Protein AF-A0A1Q3H9A1-F1 (afdb_monomer)

Mean predicted aligned error: 15.32 Å

Structure (mmCIF, N/CA/C/O backbone):
data_AF-A0A1Q3H9A1-F1
#
_entry.id   AF-A0A1Q3H9A1-F1
#
loop_
_atom_site.group_PDB
_atom_site.id
_atom_site.type_symbol
_atom_site.label_atom_id
_atom_site.label_alt_id
_atom_site.label_comp_id
_atom_site.label_asym_id
_atom_site.label_entity_id
_atom_site.label_seq_id
_atom_site.pdbx_PDB_ins_code
_atom_site.Cartn_x
_atom_site.Cartn_y
_atom_site.Cartn_z
_atom_site.occupancy
_atom_site.B_iso_or_equiv
_atom_site.auth_seq_id
_atom_site.auth_comp_id
_atom_site.auth_asym_id
_atom_site.auth_atom_id
_atom_site.pdbx_PDB_model_num
ATOM 1 N N . MET A 1 1 ? -53.026 -35.709 48.178 1.00 48.06 1 MET A N 1
ATOM 2 C CA . MET A 1 1 ? -52.791 -36.494 46.945 1.00 48.06 1 MET A CA 1
ATOM 3 C C . MET A 1 1 ? -51.831 -35.664 46.095 1.00 48.06 1 MET A C 1
ATOM 5 O O . MET A 1 1 ? -52.275 -34.727 45.466 1.00 48.06 1 MET A O 1
ATOM 9 N N . SER A 1 2 ? -50.517 -35.638 46.320 1.00 44.56 2 SER A N 1
ATOM 10 C CA . SER A 1 2 ? -49.490 -36.680 46.179 1.00 44.56 2 SER A CA 1
ATOM 11 C C . SER A 1 2 ? -49.499 -37.394 44.820 1.00 44.56 2 SER A C 1
ATOM 13 O O . SER A 1 2 ? -50.438 -38.132 44.543 1.00 44.56 2 SER A O 1
ATOM 15 N N . TRP A 1 3 ? -48.375 -37.201 44.106 1.00 36.38 3 TRP A N 1
ATOM 16 C CA . TRP A 1 3 ? -47.752 -37.999 43.028 1.00 36.38 3 TRP A CA 1
ATOM 17 C C . TRP A 1 3 ? -47.896 -37.396 41.623 1.00 36.38 3 TRP A C 1
ATOM 19 O O . TRP A 1 3 ? -48.982 -37.012 41.229 1.00 36.38 3 TRP A O 1
ATOM 29 N N . LYS A 1 4 ? -46.858 -37.304 40.787 1.00 45.41 4 LYS A N 1
ATOM 30 C CA . LYS A 1 4 ? -45.425 -37.628 40.901 1.00 45.41 4 LYS A CA 1
ATOM 31 C C . LYS A 1 4 ? -44.735 -36.971 39.696 1.00 45.41 4 LYS A C 1
ATOM 33 O O . LYS A 1 4 ? -45.309 -36.904 38.615 1.00 45.41 4 LYS A O 1
ATOM 38 N N . MET A 1 5 ? -43.505 -36.517 39.902 1.00 48.09 5 MET A N 1
ATOM 39 C CA . MET A 1 5 ? -42.564 -36.193 38.836 1.00 48.09 5 MET A CA 1
ATOM 40 C C . MET A 1 5 ? -42.217 -37.421 37.969 1.00 48.09 5 MET A C 1
ATOM 42 O O . MET A 1 5 ? -42.272 -38.552 38.453 1.00 48.09 5 MET A O 1
ATOM 46 N N . MET A 1 6 ? -41.648 -37.106 36.796 1.00 51.28 6 MET A N 1
ATOM 47 C CA . MET A 1 6 ? -40.466 -37.740 36.178 1.00 51.28 6 MET A CA 1
ATOM 48 C C . MET A 1 6 ? -40.669 -38.719 34.991 1.00 51.28 6 MET A C 1
ATOM 50 O O . MET A 1 6 ? -41.783 -39.179 34.759 1.00 51.28 6 MET A O 1
ATOM 54 N N . PRO A 1 7 ? -39.624 -38.913 34.147 1.00 61.56 7 PRO A N 1
ATOM 55 C CA . PRO A 1 7 ? -39.669 -38.768 32.689 1.00 61.56 7 PRO A CA 1
ATOM 56 C C . PRO A 1 7 ? -39.309 -40.075 31.947 1.00 61.56 7 PRO A C 1
ATOM 58 O O . PRO A 1 7 ? -38.933 -41.069 32.558 1.00 61.56 7 PRO A O 1
ATOM 61 N N . LEU A 1 8 ? -39.379 -40.074 30.615 1.00 53.28 8 LEU A N 1
ATOM 62 C CA . LEU A 1 8 ? -38.877 -41.159 29.755 1.00 53.28 8 LEU A CA 1
ATOM 63 C C . LEU A 1 8 ? -38.572 -40.528 28.377 1.00 53.28 8 LEU A C 1
ATOM 65 O O . LEU A 1 8 ? -39.495 -40.124 27.682 1.00 53.28 8 LEU A O 1
ATOM 69 N N . TRP A 1 9 ? -37.352 -40.093 28.043 1.00 47.09 9 TRP A N 1
ATOM 70 C CA . TRP A 1 9 ? -36.205 -40.881 27.556 1.00 47.09 9 TRP A CA 1
ATOM 71 C C . TRP A 1 9 ? -36.571 -42.038 26.616 1.00 47.09 9 TRP A C 1
ATOM 73 O O . TRP A 1 9 ? -36.862 -43.131 27.077 1.00 47.09 9 TRP A O 1
ATOM 83 N N . MET A 1 10 ? -36.482 -41.797 25.303 1.00 45.53 10 MET A N 1
ATOM 84 C CA . MET A 1 10 ? -35.886 -42.701 24.299 1.00 45.53 10 MET A CA 1
ATOM 85 C C . MET A 1 10 ? -35.946 -41.998 22.931 1.00 45.53 10 MET A C 1
ATOM 87 O O . MET A 1 10 ? -37.018 -41.656 22.453 1.00 45.53 10 MET A O 1
ATOM 91 N N . CYS A 1 11 ? -34.825 -41.505 22.407 1.00 43.53 11 CYS A N 1
ATOM 92 C CA . CYS A 1 11 ? -33.798 -42.222 21.636 1.00 43.53 11 CYS A CA 1
ATOM 93 C C . CYS A 1 11 ? -34.016 -42.085 20.121 1.00 43.53 11 CYS A C 1
ATOM 95 O O . CYS A 1 11 ? -34.920 -42.676 19.549 1.00 43.53 11 CYS A O 1
ATOM 97 N N . LEU A 1 12 ? -33.111 -41.299 19.528 1.00 47.62 12 LEU A N 1
ATOM 98 C CA . LEU A 1 1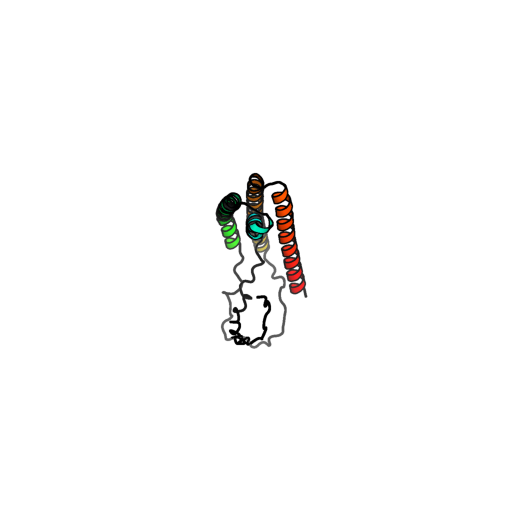2 ? -32.483 -41.454 18.215 1.00 47.62 12 LEU A CA 1
ATOM 99 C C . LEU A 1 12 ? -33.288 -42.115 17.084 1.00 47.62 12 LEU A C 1
ATOM 101 O O . LEU A 1 12 ? -33.403 -43.334 17.014 1.00 47.62 12 LEU A O 1
ATOM 105 N N . ALA A 1 13 ? -33.550 -41.315 16.053 1.00 49.34 13 ALA A N 1
ATOM 106 C CA . ALA A 1 13 ? -33.256 -41.726 14.685 1.00 49.34 13 ALA A CA 1
ATOM 107 C C . ALA A 1 13 ? -32.755 -40.503 13.904 1.00 49.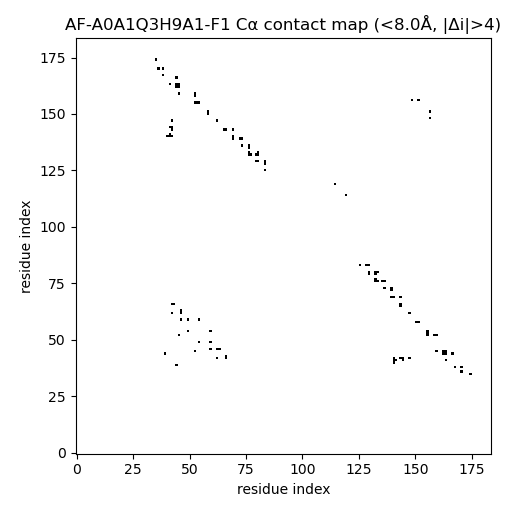34 13 ALA A C 1
ATOM 109 O O . ALA A 1 13 ? -33.525 -39.633 13.511 1.00 49.34 13 ALA A O 1
ATOM 110 N N . PHE A 1 14 ? -31.433 -40.429 13.739 1.00 46.66 14 PHE A N 1
ATOM 111 C CA . PHE A 1 14 ? -30.762 -39.591 12.749 1.00 46.66 14 PHE A CA 1
ATOM 112 C C . PHE A 1 14 ? -31.112 -40.130 11.353 1.00 46.66 14 PHE A C 1
ATOM 114 O O . PHE A 1 14 ? -30.703 -41.252 11.043 1.00 46.66 14 PHE A O 1
ATOM 121 N N . PRO A 1 15 ? -31.779 -39.377 10.465 1.00 51.12 15 PRO A N 1
ATOM 122 C CA . PRO A 1 15 ? -31.616 -39.624 9.048 1.00 51.12 15 PRO A CA 1
ATOM 123 C C . PRO A 1 15 ? -30.259 -39.044 8.643 1.00 51.12 15 PRO A C 1
ATOM 125 O O . PRO A 1 15 ? -30.046 -37.831 8.649 1.00 51.12 15 PRO A O 1
ATOM 128 N N . ALA A 1 16 ? -29.325 -39.940 8.330 1.00 45.50 16 ALA A N 1
ATOM 129 C CA . ALA A 1 16 ? -28.111 -39.620 7.602 1.00 45.50 16 ALA A CA 1
ATOM 130 C C . ALA A 1 16 ? -28.509 -38.940 6.285 1.00 45.50 16 ALA A C 1
ATOM 132 O O . ALA A 1 16 ? -28.905 -39.598 5.324 1.00 45.50 16 ALA A O 1
ATOM 133 N N . ALA A 1 17 ? -28.440 -37.608 6.257 1.00 43.00 17 ALA A N 1
ATOM 134 C CA . ALA A 1 17 ? -28.447 -36.866 5.013 1.00 43.00 17 ALA A CA 1
ATOM 135 C C . ALA A 1 17 ? -27.186 -37.287 4.259 1.00 43.00 17 ALA A C 1
ATOM 137 O O . ALA A 1 17 ? -26.062 -36.999 4.673 1.00 43.00 17 ALA A O 1
ATOM 138 N N . ALA A 1 18 ? -27.406 -38.061 3.201 1.00 45.66 18 ALA A N 1
ATOM 139 C CA . ALA A 1 18 ? -26.391 -38.474 2.263 1.00 45.66 18 ALA A CA 1
ATOM 140 C C . ALA A 1 18 ? -25.560 -37.252 1.859 1.00 45.66 18 ALA A C 1
ATOM 142 O O . ALA A 1 18 ? -26.085 -36.262 1.348 1.00 45.66 18 ALA A O 1
ATOM 143 N N . PHE A 1 19 ? -24.254 -37.345 2.102 1.00 38.97 19 PHE A N 1
ATOM 144 C CA . PHE A 1 19 ? -23.258 -36.499 1.473 1.00 38.97 19 PHE A CA 1
ATOM 145 C C . PHE A 1 19 ? -23.383 -36.692 -0.042 1.00 38.97 19 PHE A C 1
ATOM 147 O O . PHE A 1 19 ? -22.787 -37.596 -0.624 1.00 38.97 19 PHE A O 1
ATOM 154 N N . ALA A 1 20 ? -24.176 -35.839 -0.688 1.00 41.88 20 ALA A N 1
ATOM 155 C CA . ALA A 1 20 ? -24.017 -35.553 -2.099 1.00 41.88 20 ALA A CA 1
ATOM 156 C C . ALA A 1 20 ? -22.690 -34.804 -2.224 1.00 41.88 20 ALA A C 1
ATOM 158 O O . ALA A 1 20 ? -22.600 -33.587 -2.062 1.00 41.88 20 ALA A O 1
ATOM 159 N N . GLN A 1 21 ? -21.632 -35.588 -2.407 1.00 41.50 21 GLN A N 1
ATOM 160 C CA . GLN A 1 21 ? -20.302 -35.138 -2.756 1.00 41.50 21 GLN A CA 1
ATOM 161 C C . GLN A 1 21 ? -20.404 -34.558 -4.168 1.00 41.50 21 GLN A C 1
ATOM 163 O O . GLN A 1 21 ? -20.173 -35.244 -5.160 1.00 41.50 21 GLN A O 1
ATOM 168 N N . SER A 1 22 ? -20.864 -33.307 -4.255 1.00 39.09 22 SER A N 1
ATOM 169 C CA . SER A 1 22 ? -20.788 -32.519 -5.475 1.00 39.09 22 SER A CA 1
ATOM 170 C C . SER A 1 22 ? -19.330 -32.511 -5.877 1.00 39.09 22 SER A C 1
ATOM 172 O O . SER A 1 22 ? -18.484 -31.954 -5.174 1.00 39.09 22 SER A O 1
ATOM 174 N N . ALA A 1 23 ? -19.065 -33.229 -6.965 1.00 43.62 23 ALA A N 1
ATOM 175 C CA . ALA A 1 23 ? -17.785 -33.301 -7.619 1.00 43.62 23 ALA A CA 1
ATOM 176 C C . ALA A 1 23 ? -17.192 -31.897 -7.651 1.00 43.62 23 ALA A C 1
ATOM 178 O O . ALA A 1 23 ? -17.822 -30.954 -8.135 1.00 43.62 23 ALA A O 1
ATOM 179 N N . SER A 1 24 ? -16.003 -31.777 -7.068 1.00 40.84 24 SER A N 1
ATOM 180 C CA . SER A 1 24 ? -15.128 -30.639 -7.249 1.00 40.84 24 SER A CA 1
ATOM 181 C C . SER A 1 24 ? -15.033 -30.386 -8.745 1.00 40.84 24 SER A C 1
ATOM 183 O O . SER A 1 24 ? -14.312 -31.088 -9.448 1.00 40.84 24 SER A O 1
ATOM 185 N N . THR A 1 25 ? -15.796 -29.410 -9.236 1.00 40.03 25 THR A N 1
ATOM 186 C CA . THR A 1 25 ? -15.520 -28.762 -10.507 1.00 40.03 25 THR A CA 1
ATOM 187 C C . THR A 1 25 ? -14.087 -28.288 -10.387 1.00 40.03 25 THR A C 1
ATOM 189 O O . THR A 1 25 ? -13.799 -27.346 -9.643 1.00 40.03 25 THR A O 1
ATOM 192 N N . GLU A 1 26 ? -13.189 -29.022 -11.041 1.00 38.78 26 GLU A N 1
ATOM 193 C CA . GLU A 1 26 ? -11.807 -28.646 -11.250 1.00 38.78 26 GLU A CA 1
ATOM 194 C C . GLU A 1 26 ? -11.819 -27.207 -11.742 1.00 38.78 26 GLU A C 1
ATOM 196 O O . GLU A 1 26 ? -12.184 -26.899 -12.877 1.00 38.78 26 GLU A O 1
ATOM 201 N N . ARG A 1 27 ? -11.475 -26.299 -10.826 1.00 43.19 27 ARG A N 1
ATOM 202 C CA . ARG A 1 27 ? -11.096 -24.939 -11.160 1.00 43.19 27 ARG A CA 1
ATOM 203 C C . ARG A 1 27 ? -9.997 -25.117 -12.212 1.00 43.19 27 ARG A C 1
ATOM 205 O O . ARG A 1 27 ? -8.983 -25.739 -11.881 1.00 43.19 27 ARG A O 1
ATOM 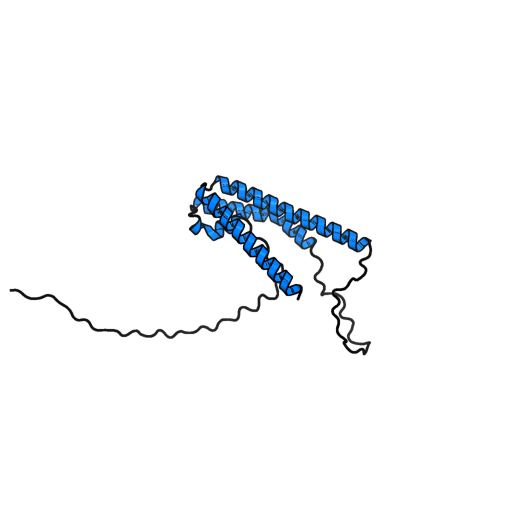212 N N .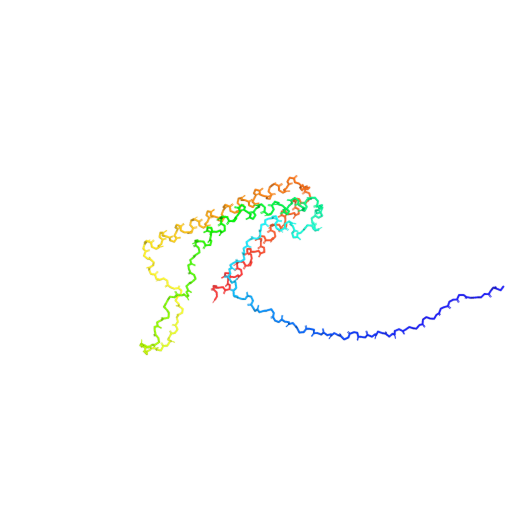 PRO A 1 28 ? -10.198 -24.674 -13.468 1.00 44.66 28 PRO A N 1
ATOM 213 C CA . PRO A 1 28 ? -9.184 -24.847 -14.494 1.00 44.66 28 PRO A CA 1
ATOM 214 C C . PRO A 1 28 ? -7.881 -24.270 -13.944 1.00 44.66 28 PRO A C 1
ATOM 216 O O . PRO A 1 28 ? -7.930 -23.234 -13.268 1.00 44.66 28 PRO A O 1
ATOM 219 N N . PRO A 1 29 ? -6.736 -24.944 -14.144 1.00 43.69 29 PRO A N 1
ATOM 220 C CA . PRO A 1 29 ? -5.491 -24.529 -13.535 1.00 43.69 29 PRO A CA 1
ATOM 221 C C . PRO A 1 29 ? -5.229 -23.080 -13.929 1.00 43.69 29 PRO A C 1
ATOM 223 O O . PRO A 1 29 ? -4.912 -22.766 -15.076 1.00 43.69 29 PRO A O 1
ATOM 226 N N . GLU A 1 30 ? -5.316 -22.189 -12.945 1.00 44.72 30 GLU A N 1
ATOM 227 C CA . GLU A 1 30 ? -4.915 -20.786 -13.018 1.00 44.72 30 GLU A CA 1
ATOM 228 C C . GLU A 1 30 ? -3.377 -20.679 -13.114 1.00 44.72 30 GLU A C 1
ATOM 230 O O . GLU A 1 30 ? -2.726 -19.803 -12.561 1.00 44.72 30 GLU A O 1
ATOM 235 N N . ALA A 1 31 ? -2.748 -21.609 -13.831 1.00 43.19 31 ALA A N 1
ATOM 236 C CA . ALA A 1 31 ? -1.331 -21.629 -14.139 1.00 43.19 31 ALA A CA 1
ATOM 237 C C . ALA A 1 31 ? -0.977 -20.687 -15.307 1.00 43.19 31 ALA A C 1
ATOM 239 O O . ALA A 1 31 ? 0.200 -20.541 -15.632 1.00 43.19 31 ALA A O 1
ATOM 240 N N . ALA A 1 32 ? -1.963 -20.018 -15.920 1.00 42.69 32 ALA A N 1
ATOM 241 C CA . ALA A 1 32 ? -1.785 -19.189 -17.116 1.00 42.69 32 ALA A CA 1
ATOM 242 C C . ALA A 1 32 ? -1.873 -17.666 -16.880 1.00 42.69 32 ALA A C 1
ATOM 244 O O . ALA A 1 32 ? -1.851 -16.892 -17.835 1.00 42.69 32 ALA A O 1
ATOM 245 N N . ARG A 1 33 ? -1.904 -17.199 -15.625 1.00 41.41 33 ARG A N 1
ATOM 246 C CA . ARG A 1 33 ? -1.699 -15.778 -15.282 1.00 41.41 33 ARG A CA 1
ATOM 247 C C . ARG A 1 33 ? -0.450 -15.605 -14.421 1.00 41.41 33 ARG A C 1
ATOM 249 O O . ARG A 1 33 ? -0.494 -15.009 -13.355 1.00 41.41 33 ARG A O 1
ATOM 256 N N . ARG A 1 34 ? 0.693 -16.140 -14.866 1.00 48.22 34 ARG A N 1
ATOM 257 C CA . ARG A 1 34 ? 1.989 -15.973 -14.178 1.00 48.22 34 ARG A CA 1
ATOM 258 C C . ARG A 1 34 ? 2.545 -14.556 -14.370 1.00 48.22 34 ARG A C 1
ATOM 260 O O . ARG A 1 34 ? 3.553 -14.351 -15.041 1.00 48.22 34 ARG A O 1
ATOM 267 N N . GLY A 1 35 ? 1.864 -13.569 -13.798 1.00 45.41 35 GLY A N 1
ATOM 268 C CA . GLY A 1 35 ? 2.513 -12.357 -13.313 1.00 45.41 35 GLY A CA 1
ATOM 269 C C . GLY A 1 35 ? 2.998 -12.599 -11.880 1.00 45.41 35 GLY A C 1
ATOM 270 O O . GLY A 1 35 ? 2.402 -13.422 -11.182 1.00 45.41 35 GLY A O 1
ATOM 271 N N . PRO A 1 36 ? 4.077 -11.943 -11.424 1.00 50.91 36 PRO A N 1
ATOM 272 C CA . PRO A 1 36 ? 4.370 -11.915 -9.997 1.00 50.91 36 PRO A CA 1
ATOM 273 C C . PRO A 1 36 ? 3.149 -11.346 -9.245 1.00 50.91 36 PR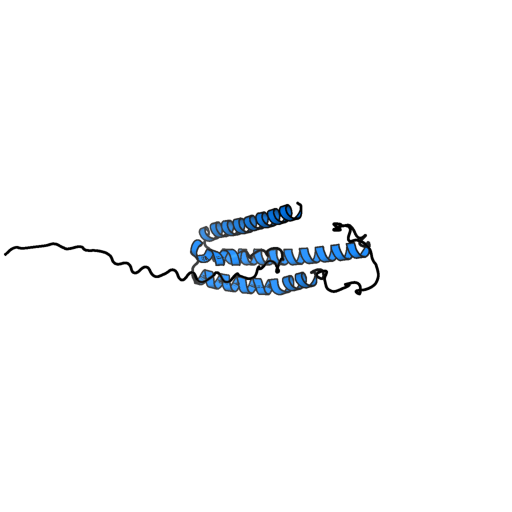O A C 1
ATOM 275 O O . PRO A 1 36 ? 2.485 -10.452 -9.779 1.00 50.91 36 PRO A O 1
ATOM 278 N N . PRO A 1 37 ? 2.819 -11.866 -8.050 1.00 57.31 37 PRO A N 1
ATOM 279 C CA . PRO A 1 37 ? 1.737 -11.323 -7.240 1.00 57.31 37 PRO A CA 1
ATOM 280 C C . PRO A 1 37 ? 1.990 -9.831 -6.992 1.00 57.31 37 PRO A C 1
ATOM 282 O O . PRO A 1 37 ? 3.070 -9.434 -6.555 1.00 57.31 37 PRO A O 1
ATOM 285 N N . VAL A 1 38 ? 1.003 -8.999 -7.323 1.00 68.69 38 VAL A N 1
ATOM 286 C CA . VAL A 1 38 ? 1.061 -7.551 -7.090 1.00 68.69 38 VAL A CA 1
ATOM 287 C C . VAL A 1 38 ? 0.882 -7.304 -5.594 1.00 68.69 38 VAL A C 1
ATOM 289 O O . VAL A 1 38 ? 0.070 -7.977 -4.957 1.00 68.69 38 VAL A O 1
ATOM 292 N N . MET A 1 39 ? 1.641 -6.361 -5.024 1.00 79.19 39 MET A N 1
ATOM 293 C CA . MET A 1 39 ? 1.459 -6.000 -3.618 1.00 79.19 39 MET A CA 1
ATOM 294 C C . MET A 1 39 ? 0.054 -5.449 -3.392 1.00 79.19 39 MET A C 1
ATOM 296 O O . MET A 1 39 ? -0.377 -4.565 -4.132 1.00 79.19 39 MET A O 1
ATOM 300 N N . LYS A 1 40 ? -0.649 -5.967 -2.378 1.00 91.00 40 LYS A N 1
ATOM 301 C CA . LYS A 1 40 ? -1.869 -5.328 -1.878 1.00 91.00 40 LYS A CA 1
ATOM 302 C C . LYS A 1 40 ? -1.508 -3.940 -1.340 1.00 91.00 40 LYS A C 1
ATOM 304 O O . LYS A 1 40 ? -0.419 -3.768 -0.784 1.00 91.00 40 LYS A O 1
ATOM 309 N N . SER A 1 41 ? -2.412 -2.976 -1.504 1.00 95.81 41 SER A N 1
ATOM 310 C CA . SER A 1 41 ? -2.298 -1.692 -0.811 1.00 95.81 41 SER A CA 1
ATOM 311 C C . SER A 1 41 ? -2.420 -1.906 0.696 1.00 95.81 41 SER A C 1
ATOM 313 O O . SER A 1 41 ? -3.062 -2.852 1.163 1.00 95.81 41 SER A O 1
ATOM 315 N N . SER A 1 42 ? -1.816 -1.012 1.470 1.00 97.50 42 SER A N 1
ATOM 316 C CA . SER A 1 42 ? -1.897 -1.032 2.929 1.00 97.50 42 SER A CA 1
ATOM 317 C C . SER A 1 42 ? -3.354 -0.882 3.398 1.00 97.50 42 SER A C 1
ATOM 319 O O . SER A 1 42 ? -3.771 -1.555 4.339 1.00 97.50 42 SER A O 1
ATOM 321 N N . LEU A 1 43 ? -4.164 -0.084 2.688 1.00 98.00 43 LEU A N 1
ATOM 322 C CA . LEU A 1 43 ? -5.600 0.056 2.955 1.00 98.00 43 LEU A CA 1
ATOM 323 C C . LEU A 1 43 ? -6.392 -1.220 2.654 1.00 98.00 43 LEU A C 1
ATOM 325 O O . LEU A 1 43 ? -7.255 -1.590 3.448 1.00 98.00 43 LEU A O 1
ATOM 329 N N . ALA A 1 44 ? -6.080 -1.933 1.566 1.00 97.94 44 ALA A N 1
ATOM 330 C CA . ALA A 1 44 ? -6.728 -3.210 1.272 1.00 97.94 44 ALA A CA 1
ATOM 331 C C . ALA A 1 44 ? -6.481 -4.240 2.385 1.00 97.94 44 ALA A C 1
ATOM 333 O O . ALA A 1 44 ? -7.406 -4.957 2.759 1.00 97.94 44 ALA A O 1
ATOM 334 N N . VAL A 1 45 ? -5.271 -4.272 2.960 1.00 98.06 45 VAL A N 1
ATOM 335 C CA . VAL A 1 45 ? -4.965 -5.127 4.121 1.00 98.06 45 VAL A CA 1
ATOM 336 C C . VAL A 1 45 ? -5.805 -4.718 5.336 1.00 98.06 45 VAL A C 1
ATOM 338 O O . VAL A 1 45 ? -6.428 -5.565 5.968 1.00 98.06 45 VAL A O 1
ATOM 341 N N . VAL A 1 46 ? -5.899 -3.423 5.647 1.00 98.38 46 VAL A N 1
ATOM 342 C CA . VAL A 1 46 ? -6.735 -2.938 6.763 1.00 98.38 46 VAL A CA 1
ATOM 343 C C . VAL A 1 46 ? -8.209 -3.325 6.579 1.00 98.38 46 VAL A C 1
ATOM 345 O O . VAL A 1 46 ? -8.846 -3.795 7.521 1.00 98.38 46 VAL A O 1
ATOM 348 N N . LEU A 1 47 ? -8.748 -3.175 5.367 1.00 98.50 47 LEU A N 1
ATOM 349 C CA . LEU A 1 47 ? -10.141 -3.502 5.041 1.00 98.50 47 LEU A CA 1
ATOM 350 C C . LEU A 1 47 ? -10.442 -5.008 5.092 1.00 98.50 47 LEU A C 1
ATOM 352 O O . LEU A 1 47 ? -11.553 -5.400 5.468 1.00 98.50 47 LEU A O 1
ATOM 356 N N . GLU A 1 48 ? -9.468 -5.848 4.735 1.00 98.25 48 GLU A N 1
ATOM 357 C CA . GLU A 1 48 ? -9.541 -7.310 4.863 1.00 98.25 48 GLU A CA 1
ATOM 358 C C . GLU A 1 48 ? -9.635 -7.732 6.338 1.00 98.25 48 GLU A C 1
ATOM 360 O O . GLU A 1 48 ? -10.411 -8.623 6.678 1.00 98.25 48 GLU A O 1
ATOM 365 N N . HIS A 1 49 ? -8.941 -7.014 7.227 1.00 98.38 49 HIS A N 1
ATOM 366 C CA . HIS A 1 49 ? -8.899 -7.274 8.669 1.00 98.38 49 HIS A CA 1
ATOM 367 C C . HIS A 1 49 ? -9.831 -6.370 9.498 1.00 98.38 49 HIS A C 1
ATOM 369 O O . HIS A 1 49 ? -9.660 -6.227 10.709 1.00 98.38 49 HIS A O 1
ATOM 375 N N . ARG A 1 50 ? -10.864 -5.777 8.885 1.00 98.19 50 ARG A N 1
ATOM 376 C CA . ARG A 1 50 ? -11.754 -4.803 9.550 1.00 98.19 50 ARG A CA 1
ATOM 377 C C . ARG A 1 50 ? -12.412 -5.304 10.841 1.00 98.19 50 ARG A C 1
ATOM 379 O O . ARG A 1 50 ? -12.576 -4.532 11.781 1.00 98.19 50 ARG A O 1
ATOM 386 N N . THR A 1 51 ? -12.781 -6.586 10.899 1.00 98.00 51 THR A N 1
ATOM 387 C CA . THR A 1 51 ? -13.388 -7.207 12.089 1.00 98.00 51 THR A CA 1
ATOM 388 C C . THR A 1 51 ? -12.364 -7.437 13.191 1.00 98.00 51 THR A C 1
ATOM 390 O O . THR A 1 51 ? -12.665 -7.217 14.357 1.00 98.00 51 THR A O 1
ATOM 393 N N . GLU A 1 52 ? -11.152 -7.849 12.822 1.00 97.81 52 GLU A N 1
ATOM 394 C CA . GLU A 1 52 ? -10.039 -8.058 13.751 1.00 97.81 52 GLU A CA 1
ATOM 395 C C . GLU A 1 52 ? -9.555 -6.731 14.359 1.00 97.81 52 GLU A C 1
ATOM 397 O O . GLU A 1 52 ? -9.208 -6.680 15.535 1.00 97.81 52 GLU A O 1
ATOM 402 N N . LEU A 1 53 ? -9.604 -5.650 13.577 1.00 98.31 53 LEU A N 1
ATOM 403 C CA . LEU A 1 53 ? -9.285 -4.288 14.007 1.00 98.31 53 LEU A CA 1
ATOM 404 C C . LEU A 1 53 ? -10.455 -3.579 14.713 1.00 98.31 53 LEU A C 1
ATOM 406 O O . LEU A 1 53 ? -10.314 -2.423 15.114 1.00 98.31 53 LEU A O 1
ATOM 410 N N . ALA A 1 54 ? -11.615 -4.231 14.840 1.00 98.25 54 ALA A N 1
ATOM 411 C CA . ALA A 1 54 ? -12.835 -3.637 15.388 1.00 98.25 54 ALA A CA 1
ATOM 412 C C . ALA A 1 54 ? -13.143 -2.247 14.786 1.00 98.25 54 ALA A C 1
ATOM 414 O O . ALA A 1 54 ? -13.444 -1.296 15.510 1.00 98.25 54 ALA A O 1
ATOM 415 N N . LEU A 1 55 ? -13.008 -2.109 13.460 1.00 98.31 55 LEU A N 1
ATOM 416 C CA . LEU A 1 55 ? -13.306 -0.855 12.767 1.00 98.31 55 LEU A CA 1
ATOM 417 C C . LEU A 1 55 ? -14.811 -0.572 12.817 1.00 98.31 55 LEU A C 1
ATOM 419 O O . LEU A 1 55 ? -15.627 -1.468 12.587 1.00 98.31 55 LEU A O 1
ATOM 423 N N . SER A 1 56 ? -15.185 0.678 13.082 1.00 98.56 56 SER A N 1
ATOM 424 C CA . SER A 1 56 ? -16.578 1.113 12.996 1.00 98.56 56 SER A CA 1
ATOM 425 C C . SER A 1 56 ? -17.053 1.139 11.541 1.00 98.56 56 SER A C 1
ATOM 427 O O . SER A 1 56 ? -16.257 1.253 10.608 1.00 98.56 56 SER A O 1
ATOM 429 N N . THR A 1 57 ? -18.368 1.087 11.328 1.00 98.38 57 THR A N 1
ATOM 430 C CA . THR A 1 57 ? -18.957 1.205 9.985 1.00 98.38 57 THR A CA 1
ATOM 431 C C . THR A 1 57 ? -18.539 2.501 9.285 1.00 98.38 57 THR A C 1
ATOM 433 O O . THR A 1 57 ? -18.265 2.491 8.089 1.00 98.38 57 THR A O 1
ATOM 436 N N . GLU A 1 58 ? -18.437 3.603 10.031 1.00 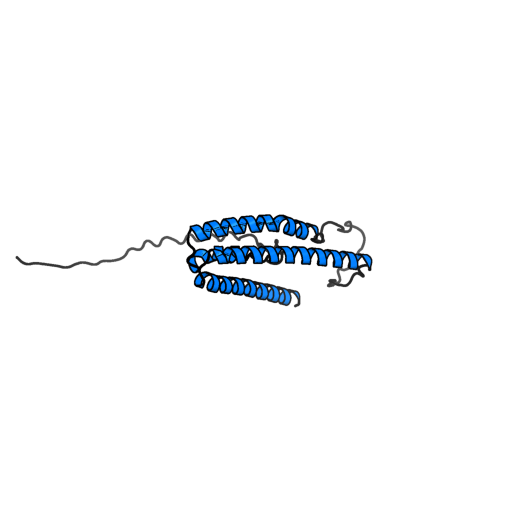98.38 58 GLU A N 1
ATOM 437 C CA . GLU A 1 58 ? -17.986 4.897 9.507 1.00 98.38 58 GLU A CA 1
ATOM 438 C C . GLU A 1 58 ? -16.509 4.860 9.096 1.00 98.38 58 GLU A C 1
ATOM 440 O O . GLU A 1 58 ? -16.165 5.325 8.010 1.00 98.38 58 GLU A O 1
ATOM 445 N N . GLN A 1 59 ? -15.645 4.245 9.915 1.00 98.44 59 GLN A N 1
ATOM 446 C CA . GLN A 1 59 ? -14.234 4.042 9.575 1.00 98.44 59 GLN A CA 1
ATOM 447 C C . GLN A 1 59 ? -14.093 3.184 8.312 1.00 98.44 59 GLN A C 1
ATOM 449 O O . GLN A 1 59 ? -13.320 3.531 7.423 1.00 98.44 59 GLN A O 1
ATOM 454 N N . VAL A 1 60 ? -14.853 2.089 8.202 1.00 98.69 60 VAL A N 1
ATOM 455 C CA . VAL A 1 60 ? -14.833 1.210 7.021 1.00 98.69 60 VAL A CA 1
ATOM 456 C C . VAL A 1 60 ? -15.267 1.968 5.768 1.00 98.69 60 VAL A C 1
ATOM 458 O O . VAL A 1 60 ? -14.544 1.930 4.777 1.00 98.69 60 VAL A O 1
ATOM 461 N N . ALA A 1 61 ? -16.382 2.702 5.814 1.00 98.44 61 ALA A N 1
ATOM 462 C CA . ALA A 1 61 ? -16.868 3.467 4.666 1.00 98.44 61 ALA A CA 1
ATOM 463 C C . ALA A 1 61 ? -15.843 4.514 4.192 1.00 98.44 61 ALA A C 1
ATOM 465 O O . ALA A 1 61 ? -15.594 4.649 2.993 1.00 98.44 61 ALA A O 1
ATOM 466 N N . TRP A 1 62 ? -15.201 5.216 5.132 1.00 98.38 62 TRP A N 1
ATOM 467 C CA . TRP A 1 62 ? -14.144 6.177 4.817 1.00 98.38 62 TRP A CA 1
ATOM 468 C C . TRP A 1 62 ? -12.922 5.496 4.175 1.00 98.38 62 TRP A C 1
ATOM 470 O O . TRP A 1 62 ? -12.405 5.967 3.161 1.00 98.38 62 TRP A O 1
ATOM 480 N N . LEU A 1 63 ? -12.483 4.354 4.717 1.00 98.50 63 LEU A N 1
ATOM 481 C CA . LEU A 1 63 ? -11.339 3.596 4.198 1.00 98.50 63 LEU A CA 1
ATOM 482 C C . LEU A 1 63 ? -11.609 3.013 2.806 1.00 98.50 63 LEU A C 1
ATOM 484 O O . LEU A 1 63 ? -10.722 3.032 1.955 1.00 98.50 63 LEU A O 1
ATOM 488 N N . GLU A 1 64 ? -12.825 2.530 2.549 1.00 98.50 64 GLU A N 1
ATOM 489 C CA . GLU A 1 64 ? -13.246 2.052 1.228 1.00 98.50 64 GLU A CA 1
ATOM 490 C C . GLU A 1 64 ? -13.228 3.180 0.194 1.00 98.50 64 GLU A C 1
ATOM 492 O O . GLU A 1 64 ? -12.697 3.003 -0.905 1.00 98.50 64 GLU A O 1
ATOM 497 N N . GLN A 1 65 ? -13.748 4.359 0.551 1.00 98.44 65 GLN A N 1
ATOM 498 C CA . GLN A 1 65 ? -13.674 5.538 -0.308 1.00 98.44 65 GLN A CA 1
ATOM 499 C C . GLN A 1 65 ? -12.216 5.916 -0.598 1.00 98.44 65 GLN A C 1
ATOM 501 O O . GLN A 1 65 ? -11.863 6.199 -1.749 1.00 98.44 65 GLN A O 1
ATOM 506 N N . ARG A 1 66 ? -11.347 5.889 0.420 1.00 98.44 66 ARG A N 1
ATOM 507 C CA . ARG A 1 66 ? -9.938 6.239 0.235 1.00 98.44 66 ARG A CA 1
ATOM 508 C C . ARG A 1 66 ? -9.190 5.227 -0.630 1.00 98.44 66 ARG A C 1
ATOM 510 O O . ARG A 1 66 ? -8.398 5.637 -1.476 1.00 98.44 66 ARG A O 1
ATOM 517 N N . GLU A 1 67 ? -9.474 3.934 -0.487 1.00 98.31 67 GLU A N 1
ATOM 518 C CA . GLU A 1 67 ? -8.928 2.880 -1.351 1.00 98.31 67 GLU A CA 1
ATOM 519 C C . GLU A 1 67 ? -9.380 3.058 -2.810 1.00 98.31 67 GLU A C 1
ATOM 521 O O . GLU A 1 67 ? -8.563 2.950 -3.723 1.00 98.31 67 GLU A O 1
ATOM 526 N N . GLN A 1 68 ? -10.646 3.411 -3.059 1.00 98.38 68 GLN A N 1
ATOM 527 C CA . GLN A 1 68 ? -11.113 3.725 -4.417 1.00 98.38 68 GLN A CA 1
ATOM 528 C C . GLN A 1 68 ? -10.350 4.911 -5.018 1.00 98.38 68 GLN A C 1
ATOM 530 O O . GLN A 1 68 ? -9.941 4.862 -6.179 1.00 98.38 68 GLN A O 1
ATOM 535 N N . GLN A 1 69 ? -10.112 5.960 -4.230 1.00 98.38 69 GLN A N 1
ATOM 536 C CA . GLN A 1 69 ? -9.322 7.104 -4.673 1.00 98.38 69 GLN A CA 1
ATOM 537 C C . GLN A 1 69 ? -7.862 6.712 -4.946 1.00 98.38 69 GLN A C 1
ATOM 539 O O . GLN A 1 69 ? -7.319 7.075 -5.986 1.00 98.38 69 GLN A O 1
ATOM 544 N N . LEU A 1 70 ? -7.242 5.905 -4.079 1.00 98.19 70 LEU A N 1
ATOM 545 C CA . LEU A 1 70 ? -5.892 5.376 -4.291 1.00 98.19 70 LEU A CA 1
ATOM 546 C C . LEU A 1 70 ? -5.800 4.566 -5.594 1.00 98.19 70 LEU A C 1
ATOM 548 O O . LEU A 1 70 ? -4.818 4.660 -6.333 1.00 98.19 70 LEU A O 1
ATOM 552 N N . GLN A 1 71 ? -6.827 3.778 -5.915 1.00 97.56 71 GLN A N 1
ATOM 553 C CA . GLN A 1 71 ? -6.886 3.038 -7.175 1.00 97.56 71 GLN A CA 1
ATOM 554 C C . GLN A 1 71 ? -6.955 3.966 -8.391 1.00 97.56 71 GLN A C 1
ATOM 556 O O . GLN A 1 71 ? -6.286 3.682 -9.388 1.00 97.56 71 GLN A O 1
ATOM 561 N N . GLN A 1 72 ? -7.706 5.068 -8.304 1.00 98.19 72 GLN A N 1
ATOM 562 C CA . GLN A 1 72 ? -7.776 6.093 -9.350 1.00 98.19 72 GLN A CA 1
ATOM 563 C C . GLN A 1 72 ? -6.435 6.825 -9.513 1.00 98.19 72 GLN A C 1
ATOM 565 O O . GLN A 1 72 ? -5.944 6.951 -10.633 1.00 98.19 72 GLN A O 1
ATOM 570 N N . GLU A 1 73 ? -5.796 7.224 -8.410 1.00 97.38 73 GLU A N 1
ATOM 571 C CA . GLU A 1 73 ? -4.474 7.873 -8.403 1.00 97.38 73 GLU A CA 1
ATOM 572 C C . GLU A 1 73 ? -3.386 6.964 -9.005 1.00 97.38 73 GLU A C 1
ATOM 574 O O . GLU A 1 73 ? -2.502 7.423 -9.731 1.00 97.38 73 GLU A O 1
ATOM 579 N N . ASN A 1 74 ? -3.473 5.653 -8.763 1.00 97.38 74 ASN A N 1
ATOM 580 C CA . ASN A 1 74 ? -2.521 4.672 -9.282 1.00 97.38 74 ASN A CA 1
ATOM 581 C C . ASN A 1 74 ? -2.831 4.189 -10.709 1.00 97.38 74 ASN A C 1
ATOM 583 O O . ASN A 1 74 ? -1.975 3.550 -11.325 1.00 97.38 74 ASN A O 1
ATOM 587 N N . ALA A 1 75 ? -4.019 4.461 -11.257 1.00 97.12 75 ALA A N 1
ATOM 588 C CA . ALA A 1 75 ? -4.409 4.029 -12.600 1.00 97.12 75 ALA A CA 1
ATOM 589 C C . ALA A 1 75 ? -3.418 4.453 -13.710 1.00 97.12 75 ALA A C 1
ATOM 591 O O . ALA A 1 75 ? -2.977 3.569 -14.451 1.00 97.12 75 ALA A O 1
ATOM 592 N N . PRO A 1 76 ? -2.984 5.728 -13.818 1.00 97.44 76 PRO A N 1
ATOM 593 C CA . PRO A 1 76 ? -2.019 6.129 -14.848 1.00 97.44 76 PRO A CA 1
ATOM 594 C C . PRO A 1 76 ? -0.638 5.480 -14.663 1.00 97.44 76 PRO A C 1
ATOM 596 O O . PRO A 1 76 ? 0.027 5.133 -15.638 1.00 97.44 76 PRO A O 1
ATOM 599 N N . LEU A 1 77 ? -0.204 5.245 -13.420 1.00 96.00 77 LEU A N 1
ATOM 600 C CA . LEU A 1 77 ? 1.068 4.568 -13.137 1.00 96.00 77 LEU A CA 1
ATOM 601 C C . LEU A 1 77 ? 1.022 3.090 -13.544 1.00 96.00 77 LEU A C 1
ATOM 603 O O . LEU A 1 77 ? 1.987 2.568 -14.103 1.00 96.00 77 LEU A O 1
ATOM 607 N N . LYS A 1 78 ? -0.118 2.427 -13.319 1.00 93.69 78 LYS A N 1
ATOM 608 C CA . LYS A 1 78 ? -0.364 1.055 -13.786 1.00 93.69 78 LYS A CA 1
ATOM 609 C C . LYS A 1 78 ? -0.378 0.973 -15.313 1.00 93.69 78 LYS A C 1
ATOM 611 O O . LYS A 1 78 ? 0.205 0.040 -15.857 1.00 93.69 78 LYS A O 1
ATOM 616 N N . GLN A 1 79 ? -0.989 1.944 -15.994 1.00 94.44 79 GLN A N 1
ATOM 617 C CA . GLN A 1 79 ? -0.966 2.027 -17.460 1.00 94.44 79 GLN A CA 1
ATOM 618 C C . GLN A 1 79 ? 0.467 2.168 -17.983 1.00 94.44 79 GLN A C 1
ATOM 620 O O . GLN A 1 79 ? 0.892 1.358 -18.803 1.00 94.44 79 GLN A O 1
ATOM 625 N N . LYS A 1 80 ? 1.257 3.087 -17.411 1.00 93.31 80 LYS A N 1
ATOM 626 C CA . LYS A 1 80 ? 2.678 3.252 -17.753 1.00 93.31 80 LYS A CA 1
ATOM 627 C C . LYS A 1 80 ? 3.484 1.963 -17.560 1.00 93.31 80 LYS A C 1
ATOM 629 O O . LYS A 1 80 ? 4.339 1.635 -18.375 1.00 93.31 80 LYS A O 1
ATOM 634 N N . LEU A 1 81 ? 3.220 1.202 -16.496 1.00 92.69 81 LEU A N 1
ATOM 635 C CA . LEU A 1 81 ? 3.879 -0.091 -16.279 1.00 92.69 81 LEU A CA 1
ATOM 636 C C . LEU A 1 81 ? 3.494 -1.146 -17.322 1.00 92.69 81 LEU A C 1
ATOM 638 O O . LEU A 1 81 ? 4.346 -1.954 -17.694 1.00 92.69 81 LEU A O 1
ATOM 642 N N . GLU A 1 82 ? 2.247 -1.148 -17.795 1.00 91.25 82 GLU A N 1
ATOM 643 C CA . GLU A 1 82 ? 1.814 -2.065 -18.853 1.00 91.25 82 GLU A CA 1
ATOM 644 C C . GLU A 1 82 ? 2.407 -1.675 -20.215 1.00 91.25 82 GLU A C 1
ATOM 646 O O . GLU A 1 82 ? 2.850 -2.551 -20.949 1.00 91.25 82 GLU A O 1
ATOM 651 N N . GLU A 1 83 ? 2.520 -0.381 -20.523 1.00 91.25 83 GLU A N 1
ATOM 652 C CA . GLU A 1 83 ? 3.186 0.118 -21.740 1.00 91.25 83 GLU A CA 1
ATOM 653 C C . GLU A 1 83 ? 4.682 -0.228 -21.778 1.00 91.25 83 GLU A C 1
ATOM 655 O O . GLU A 1 83 ? 5.245 -0.534 -22.831 1.00 91.25 83 GLU A O 1
ATOM 660 N N . LEU A 1 84 ? 5.339 -0.215 -20.615 1.00 89.19 84 LEU A N 1
ATOM 661 C CA . LEU A 1 84 ? 6.748 -0.587 -20.476 1.00 89.19 84 LEU A CA 1
ATOM 662 C C . LEU A 1 84 ? 6.976 -2.102 -20.517 1.00 89.19 84 LEU A C 1
ATOM 664 O O . LEU A 1 84 ? 8.129 -2.545 -20.601 1.00 89.19 84 LEU A O 1
ATOM 668 N N . ARG A 1 85 ? 5.909 -2.907 -20.461 1.00 83.88 85 ARG A N 1
ATOM 669 C CA . ARG A 1 85 ? 6.003 -4.363 -20.464 1.00 83.88 85 ARG A CA 1
ATOM 670 C C . ARG A 1 85 ? 6.628 -4.834 -21.780 1.00 83.88 85 ARG A C 1
ATOM 672 O O . ARG A 1 85 ? 6.130 -4.493 -22.852 1.00 83.88 85 ARG A O 1
ATOM 679 N N . PRO A 1 86 ? 7.705 -5.639 -21.739 1.00 76.25 86 PRO A N 1
ATOM 680 C CA . PRO A 1 86 ? 8.254 -6.197 -22.962 1.00 76.25 86 PRO A CA 1
ATOM 681 C C . PRO A 1 86 ? 7.189 -7.074 -23.638 1.00 76.25 86 PRO A C 1
ATOM 683 O O . PRO A 1 86 ? 6.459 -7.788 -22.934 1.00 76.25 86 PRO A O 1
ATOM 686 N N . PRO A 1 87 ? 7.090 -7.045 -24.981 1.00 69.56 87 PRO A N 1
ATOM 687 C CA . PRO A 1 87 ? 6.187 -7.927 -25.702 1.00 69.56 87 PRO A CA 1
ATOM 688 C C . PRO A 1 87 ? 6.473 -9.365 -25.272 1.00 69.56 87 PRO A C 1
ATOM 690 O O . PRO A 1 87 ? 7.627 -9.802 -25.242 1.00 69.56 87 PRO A O 1
ATOM 693 N N . ARG A 1 88 ? 5.428 -10.099 -24.874 1.00 58.19 88 ARG A N 1
ATOM 694 C CA . ARG A 1 88 ? 5.561 -11.521 -24.550 1.00 58.19 88 ARG A CA 1
ATOM 695 C C . ARG A 1 88 ? 6.082 -12.203 -25.812 1.00 58.19 88 ARG A C 1
ATOM 697 O O . ARG A 1 88 ? 5.367 -12.253 -26.805 1.00 58.19 88 ARG A O 1
ATOM 704 N N . GLY A 1 89 ? 7.331 -12.670 -25.797 1.00 52.31 89 GLY A N 1
ATOM 705 C CA . GLY A 1 89 ? 7.906 -13.403 -26.922 1.00 52.31 89 GLY A CA 1
ATOM 706 C C . GLY A 1 89 ? 6.978 -14.557 -27.295 1.00 52.31 89 GLY A C 1
ATOM 707 O O . GLY A 1 89 ? 6.765 -15.452 -26.478 1.00 52.31 89 GLY A O 1
ATOM 708 N N . GLY A 1 90 ? 6.367 -14.491 -28.480 1.00 48.75 90 GLY A N 1
ATOM 709 C CA . GLY A 1 90 ? 5.346 -15.464 -28.859 1.00 48.75 90 GLY A CA 1
ATOM 710 C C . GLY A 1 90 ? 4.468 -15.163 -30.072 1.00 48.75 90 GLY A C 1
ATOM 711 O O . GLY A 1 90 ? 3.623 -15.992 -30.362 1.00 48.75 90 GLY A O 1
ATOM 712 N N . GLU A 1 91 ? 4.646 -14.065 -30.810 1.00 45.38 91 GLU A N 1
ATOM 713 C CA . GLU A 1 91 ? 3.953 -13.848 -32.095 1.00 45.38 91 GLU A CA 1
ATOM 714 C C . GLU A 1 91 ? 4.937 -13.278 -33.124 1.00 45.38 91 GLU A C 1
ATOM 716 O O . GLU A 1 91 ? 4.910 -12.110 -33.490 1.00 45.38 91 GLU A O 1
ATOM 721 N N . GLY A 1 92 ? 5.896 -14.098 -33.551 1.00 46.25 92 GLY A N 1
ATOM 722 C CA . GLY A 1 92 ? 6.851 -13.694 -34.579 1.00 46.25 92 GLY A CA 1
ATOM 723 C C . GLY A 1 92 ? 7.956 -14.720 -34.769 1.00 46.25 92 GLY A C 1
ATOM 724 O O . GLY A 1 92 ? 8.884 -14.771 -33.974 1.00 46.25 92 GLY A O 1
ATOM 725 N N . ARG A 1 93 ? 7.863 -15.490 -35.860 1.00 45.91 93 ARG A N 1
ATOM 726 C CA . ARG A 1 93 ? 8.749 -16.590 -36.298 1.00 45.91 93 ARG A CA 1
ATOM 727 C C . ARG A 1 93 ? 8.508 -17.953 -35.637 1.00 45.91 93 ARG A C 1
ATOM 729 O O . ARG A 1 93 ? 9.380 -18.521 -34.991 1.00 45.91 93 ARG A O 1
ATOM 736 N N . ARG A 1 94 ? 7.379 -18.579 -35.986 1.00 47.62 94 ARG A N 1
ATOM 737 C CA . ARG A 1 94 ? 7.492 -19.957 -36.494 1.00 47.62 94 ARG A CA 1
ATOM 738 C C . ARG A 1 94 ? 8.274 -19.854 -37.815 1.00 47.62 94 ARG A C 1
ATOM 740 O O . ARG A 1 94 ? 7.814 -19.107 -38.680 1.00 47.62 94 ARG A O 1
ATOM 747 N N . PRO A 1 95 ? 9.436 -20.508 -37.990 1.00 52.31 95 PRO A N 1
ATOM 748 C CA . PRO A 1 95 ? 9.957 -20.707 -39.335 1.00 52.31 95 PRO A CA 1
ATOM 749 C C . PRO A 1 95 ? 8.895 -21.471 -40.150 1.00 52.31 95 PRO A C 1
ATOM 751 O O . PRO A 1 95 ? 8.161 -22.279 -39.566 1.00 52.31 95 PRO A O 1
ATOM 754 N N . PRO A 1 96 ? 8.741 -21.186 -41.456 1.00 49.28 96 PRO A N 1
ATOM 755 C CA . PRO A 1 96 ? 7.814 -21.930 -42.300 1.00 49.28 96 PRO A CA 1
ATOM 756 C C . PRO A 1 96 ? 8.103 -23.440 -42.189 1.00 49.28 96 PRO A C 1
ATOM 758 O O . PRO A 1 96 ? 9.265 -23.835 -42.065 1.00 49.28 96 PRO A O 1
ATOM 761 N N . PRO A 1 97 ? 7.070 -24.301 -42.179 1.00 44.19 97 PRO A N 1
ATOM 762 C CA . PRO A 1 97 ? 7.269 -25.738 -42.146 1.00 44.19 97 PRO A CA 1
ATOM 763 C C . PRO A 1 97 ? 7.808 -26.175 -43.508 1.00 44.19 97 PRO A C 1
ATOM 765 O O . PRO A 1 97 ? 7.049 -26.344 -44.456 1.00 44.19 97 PRO A O 1
ATOM 768 N N . GLY A 1 98 ? 9.123 -26.332 -43.601 1.00 48.81 98 GLY A N 1
ATOM 769 C CA . GLY A 1 98 ? 9.772 -26.866 -44.791 1.00 48.81 98 GLY A CA 1
ATOM 770 C C . GLY A 1 98 ? 11.050 -26.122 -45.114 1.00 48.81 98 GLY A C 1
ATOM 771 O O . GLY A 1 98 ? 11.003 -25.158 -45.857 1.00 48.81 98 GLY A O 1
ATOM 772 N N . GLU A 1 99 ? 12.150 -26.571 -44.510 1.00 48.66 99 GLU A N 1
ATOM 773 C CA . GLU A 1 99 ? 13.512 -26.637 -45.070 1.00 48.66 99 GLU A CA 1
ATOM 774 C C . GLU A 1 99 ? 14.508 -26.733 -43.909 1.00 48.66 99 GLU A C 1
ATOM 776 O O . GLU A 1 99 ? 14.787 -25.758 -43.216 1.00 48.66 99 GLU A O 1
ATOM 781 N N . GLY A 1 100 ? 15.028 -27.941 -43.670 1.00 39.84 100 GLY A N 1
ATOM 782 C CA . GLY A 1 100 ? 16.147 -28.160 -42.751 1.00 39.84 100 GLY A CA 1
ATOM 783 C C . GLY A 1 100 ? 15.966 -29.354 -41.821 1.00 39.84 100 GLY A C 1
ATOM 784 O O . GLY A 1 100 ? 15.581 -29.201 -40.666 1.00 39.84 100 GLY A O 1
ATOM 785 N N . MET A 1 101 ? 16.295 -30.548 -42.319 1.00 48.66 101 MET A N 1
ATOM 786 C CA . MET A 1 101 ? 16.580 -31.723 -41.494 1.00 48.66 101 MET A CA 1
ATOM 787 C C . MET A 1 101 ? 17.784 -31.422 -40.584 1.00 48.66 101 MET A C 1
ATOM 789 O O . MET A 1 101 ? 18.912 -31.305 -41.057 1.00 48.66 101 MET A O 1
ATOM 793 N N . GLY A 1 102 ? 17.555 -31.351 -39.276 1.00 42.94 102 GLY A N 1
ATOM 794 C CA . GLY A 1 102 ? 18.594 -31.393 -38.250 1.00 42.94 102 GLY A CA 1
ATOM 795 C C . GLY A 1 102 ? 18.003 -31.977 -36.964 1.00 42.94 102 GLY A C 1
ATOM 796 O O . GLY A 1 102 ? 16.859 -31.655 -36.637 1.00 42.94 102 GLY A O 1
ATOM 797 N N . PRO A 1 103 ? 18.703 -32.874 -36.249 1.00 45.78 103 PRO A N 1
ATOM 798 C CA . PRO A 1 103 ? 18.156 -33.492 -35.045 1.00 45.78 103 PRO A CA 1
ATOM 799 C C . PRO A 1 103 ? 17.991 -32.439 -33.933 1.00 45.78 103 PRO A C 1
ATOM 801 O O . PRO A 1 103 ? 18.874 -31.590 -33.778 1.00 45.78 103 PRO A O 1
ATOM 804 N N . PRO A 1 104 ? 16.912 -32.480 -33.123 1.00 46.84 104 PRO A N 1
ATOM 805 C CA . PRO A 1 104 ? 16.740 -31.560 -32.008 1.00 46.84 104 PRO A CA 1
ATOM 806 C C . PRO A 1 104 ? 17.655 -31.999 -30.857 1.00 46.84 104 PRO A C 1
ATOM 808 O O . PRO A 1 104 ? 17.244 -32.691 -29.929 1.00 46.84 104 PRO A O 1
ATOM 811 N N . MET A 1 105 ? 18.930 -31.622 -30.941 1.00 43.19 105 MET A N 1
ATOM 812 C CA . MET A 1 105 ? 19.839 -31.629 -29.799 1.00 43.19 105 MET A CA 1
ATOM 813 C C . MET A 1 105 ? 19.435 -30.500 -28.849 1.00 43.19 105 MET A C 1
ATOM 815 O O . MET A 1 105 ? 19.202 -29.366 -29.264 1.00 43.19 105 MET A O 1
ATOM 819 N N . GLY A 1 106 ? 19.314 -30.847 -27.570 1.00 44.16 106 GLY A N 1
ATOM 820 C CA . GLY A 1 106 ? 18.877 -29.955 -26.508 1.00 44.16 106 GLY A CA 1
ATOM 821 C C . GLY A 1 106 ? 19.754 -28.719 -26.287 1.00 44.16 106 GLY A C 1
ATOM 822 O O . GLY A 1 106 ? 20.885 -28.610 -26.747 1.00 44.16 106 GLY A O 1
ATOM 823 N N . GLY A 1 107 ? 19.200 -27.794 -25.509 1.00 36.97 107 GLY A N 1
ATOM 824 C CA . GLY A 1 107 ? 19.852 -26.565 -25.056 1.00 36.97 107 GLY A CA 1
ATOM 825 C C . GLY A 1 107 ? 18.776 -25.505 -24.853 1.00 36.97 107 GLY A C 1
ATOM 826 O O . GLY A 1 107 ? 18.238 -24.962 -25.803 1.00 36.97 107 GLY A O 1
ATOM 827 N N . ARG A 1 108 ? 18.292 -25.252 -23.635 1.00 50.47 108 ARG A N 1
ATOM 828 C CA . ARG A 1 108 ? 19.013 -24.459 -22.628 1.00 50.47 108 ARG A CA 1
ATOM 829 C C . ARG A 1 108 ? 19.739 -23.284 -23.293 1.00 50.47 108 ARG A C 1
ATOM 831 O O . ARG A 1 108 ? 20.950 -23.307 -23.434 1.00 50.47 108 ARG A O 1
ATOM 838 N N . MET A 1 109 ? 18.984 -22.263 -23.689 1.00 40.91 109 MET A N 1
ATOM 839 C CA . MET A 1 109 ? 19.542 -21.009 -24.202 1.00 40.91 109 MET A CA 1
ATOM 840 C C . MET A 1 109 ? 18.792 -19.811 -23.602 1.00 40.91 109 MET A C 1
ATOM 842 O O . MET A 1 109 ? 18.197 -18.994 -24.291 1.00 40.91 109 MET A O 1
ATOM 846 N N . GLY A 1 110 ? 18.831 -19.703 -22.272 1.00 46.31 110 GLY A N 1
ATOM 847 C CA . GLY A 1 110 ? 18.769 -18.408 -21.588 1.00 46.31 110 GLY A CA 1
ATOM 848 C C . GLY A 1 110 ? 20.150 -17.755 -21.643 1.00 46.31 110 GLY A C 1
ATOM 849 O O . GLY A 1 110 ? 20.772 -17.546 -20.607 1.00 46.31 110 GLY A O 1
ATOM 850 N N . GLY A 1 111 ? 20.674 -17.564 -22.854 1.00 38.62 111 GLY A N 1
ATOM 851 C CA . GLY A 1 111 ? 22.052 -17.169 -23.102 1.00 38.62 111 GLY A CA 1
ATOM 852 C C . GLY A 1 111 ? 22.096 -15.979 -24.038 1.00 38.62 111 GLY A C 1
ATOM 853 O O . GLY A 1 111 ? 21.836 -16.129 -25.226 1.00 38.62 111 GLY A O 1
ATOM 854 N N . THR A 1 112 ? 22.416 -14.816 -23.467 1.00 42.41 112 THR A N 1
ATOM 855 C CA . THR A 1 112 ? 23.417 -13.888 -24.015 1.00 42.41 112 THR A CA 1
ATOM 856 C C . THR A 1 112 ? 23.444 -13.790 -25.542 1.00 42.41 112 THR A C 1
ATOM 858 O O . THR A 1 112 ? 24.466 -14.047 -26.175 1.00 42.41 112 THR A O 1
ATOM 861 N N . GLY A 1 113 ? 22.326 -13.382 -26.141 1.00 41.72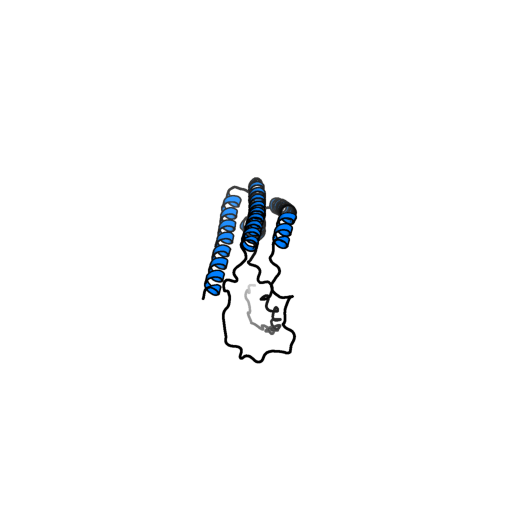 113 GLY A N 1
ATOM 862 C CA . GLY A 1 113 ? 22.416 -12.618 -27.375 1.00 41.72 113 GLY A CA 1
ATOM 863 C C . GLY A 1 113 ? 23.152 -11.335 -27.019 1.00 41.72 113 GLY A C 1
ATOM 864 O O . GLY A 1 113 ? 22.842 -10.716 -26.003 1.00 41.72 113 GLY A O 1
ATOM 865 N N . SER A 1 114 ? 24.177 -10.983 -27.784 1.00 44.28 114 SER A N 1
ATOM 866 C CA . SER A 1 114 ? 24.816 -9.678 -27.695 1.00 44.28 114 SER A CA 1
ATOM 867 C C . SER A 1 114 ? 23.759 -8.615 -27.999 1.00 44.28 114 SER A C 1
ATOM 869 O O . SER A 1 114 ? 23.604 -8.221 -29.148 1.00 44.28 114 SER A O 1
ATOM 871 N N . GLU A 1 115 ? 22.993 -8.206 -26.983 1.00 50.66 115 GLU A N 1
ATOM 872 C CA . GLU A 1 115 ? 22.165 -7.007 -27.032 1.00 50.66 115 GLU A CA 1
ATOM 873 C C . GLU A 1 115 ? 23.104 -5.883 -27.435 1.00 50.66 115 GLU A C 1
ATOM 875 O O . GLU A 1 115 ? 24.128 -5.647 -26.776 1.00 50.66 115 GLU A O 1
ATOM 880 N N . SER A 1 116 ? 22.806 -5.260 -28.569 1.00 58.81 116 SER A N 1
ATOM 881 C CA . SER A 1 116 ? 23.610 -4.162 -29.078 1.00 58.81 116 SER A CA 1
ATOM 882 C C . SER A 1 116 ? 23.674 -3.089 -27.986 1.00 58.81 116 SER A C 1
ATOM 884 O O . SER A 1 116 ? 22.730 -2.936 -27.212 1.00 58.81 116 SER A O 1
ATOM 886 N N . ALA A 1 117 ? 24.761 -2.318 -27.901 1.00 62.72 117 ALA A N 1
ATOM 887 C CA . ALA A 1 117 ? 24.830 -1.173 -26.985 1.00 62.72 117 ALA A CA 1
ATOM 888 C C . ALA A 1 117 ? 23.537 -0.309 -26.956 1.00 62.72 117 ALA A C 1
ATOM 890 O O . ALA A 1 117 ? 23.082 -0.004 -25.853 1.00 62.72 117 ALA A O 1
ATOM 891 N N . PRO A 1 118 ? 22.881 0.016 -28.097 1.00 65.62 118 PRO A N 1
ATOM 892 C CA . PRO A 1 118 ? 21.593 0.722 -28.086 1.00 65.62 118 PRO A CA 1
ATOM 893 C C . PRO A 1 118 ? 20.435 -0.042 -27.417 1.00 65.62 118 PRO A C 1
ATOM 895 O O . PRO A 1 118 ? 19.604 0.585 -26.763 1.00 65.62 118 PRO A O 1
ATOM 898 N N . ASP A 1 119 ? 20.390 -1.375 -27.509 1.00 77.50 119 ASP A N 1
ATOM 899 C CA . ASP A 1 119 ? 19.341 -2.191 -26.880 1.00 77.50 119 ASP A CA 1
ATOM 900 C C . ASP A 1 119 ? 19.472 -2.180 -25.348 1.00 77.50 119 ASP A C 1
ATOM 902 O O . ASP A 1 119 ? 18.474 -2.114 -24.628 1.00 77.50 119 ASP A O 1
ATOM 906 N N . ARG A 1 120 ? 20.712 -2.170 -24.837 1.00 80.25 120 ARG A N 1
ATOM 907 C CA . ARG A 1 120 ? 20.989 -2.081 -23.394 1.00 80.25 120 ARG A CA 1
ATOM 908 C C . ARG A 1 120 ? 20.569 -0.739 -22.804 1.00 80.25 120 ARG A C 1
ATOM 910 O O . ARG A 1 120 ? 19.957 -0.723 -21.740 1.00 80.25 120 ARG A O 1
ATOM 917 N N . VAL A 1 121 ? 20.859 0.362 -23.501 1.00 83.19 121 VAL A N 1
ATOM 918 C CA . VAL A 1 121 ? 20.453 1.712 -23.072 1.00 83.19 121 VAL A CA 1
ATOM 919 C C . VAL A 1 121 ? 18.927 1.820 -23.040 1.00 83.19 121 VAL A C 1
ATOM 921 O O . VAL A 1 121 ? 18.362 2.227 -22.028 1.00 83.19 121 VAL A O 1
ATOM 924 N N . ALA A 1 122 ? 18.241 1.350 -24.086 1.00 86.31 122 ALA A N 1
ATOM 925 C CA . ALA A 1 122 ? 16.779 1.340 -24.122 1.00 86.31 122 ALA A CA 1
ATOM 926 C C . ALA A 1 122 ? 16.164 0.468 -23.007 1.00 86.31 122 ALA A C 1
ATOM 928 O O . ALA A 1 122 ? 15.128 0.815 -22.433 1.00 86.31 122 ALA A O 1
ATOM 929 N N . MET A 1 123 ? 16.791 -0.664 -22.671 1.00 85.62 123 MET A N 1
ATOM 930 C CA . MET A 1 123 ? 16.369 -1.517 -21.557 1.00 85.62 123 MET A CA 1
ATOM 931 C C . MET A 1 123 ? 16.576 -0.832 -20.198 1.00 85.62 123 MET A C 1
ATOM 933 O O . MET A 1 123 ? 15.695 -0.883 -19.338 1.00 85.62 123 MET A O 1
ATOM 937 N N . GLU A 1 124 ? 17.710 -0.164 -19.997 1.00 89.56 124 GLU A N 1
ATOM 938 C CA . GLU A 1 124 ? 18.006 0.581 -18.771 1.00 89.56 124 GLU A CA 1
ATOM 939 C C . GLU A 1 124 ? 17.032 1.750 -18.560 1.00 89.56 124 GLU A C 1
ATOM 941 O O . GLU A 1 124 ? 16.498 1.928 -17.458 1.00 89.56 124 GLU A O 1
ATOM 946 N N . GLU A 1 125 ? 16.712 2.489 -19.622 1.00 91.88 125 GLU A N 1
ATOM 947 C CA . GLU A 1 125 ? 15.700 3.546 -19.598 1.00 91.88 125 GLU A CA 1
ATOM 948 C C . GLU A 1 125 ? 14.317 2.994 -19.233 1.00 91.88 125 GLU A C 1
ATOM 950 O O . GLU A 1 125 ? 13.658 3.527 -18.336 1.00 91.88 125 GLU A O 1
ATOM 955 N N . ARG A 1 126 ? 13.887 1.884 -19.852 1.00 90.38 126 ARG A N 1
ATOM 956 C CA . ARG A 1 126 ? 12.618 1.215 -19.506 1.00 90.38 126 ARG A CA 1
ATOM 957 C C . ARG A 1 126 ? 12.580 0.799 -18.039 1.00 90.38 126 ARG A C 1
ATOM 959 O O . ARG A 1 126 ? 11.583 1.040 -17.358 1.00 90.38 126 ARG A O 1
ATOM 966 N N . MET A 1 127 ? 13.661 0.206 -17.533 1.00 90.69 127 MET A N 1
ATOM 967 C CA . MET A 1 127 ? 13.765 -0.206 -16.130 1.00 90.69 127 MET A CA 1
ATOM 968 C C . MET A 1 127 ? 13.711 0.991 -15.181 1.00 90.69 127 MET A C 1
ATOM 970 O O . MET A 1 127 ? 13.065 0.912 -14.136 1.00 90.69 127 MET A O 1
ATOM 974 N N . THR A 1 128 ? 14.339 2.106 -15.547 1.00 94.94 128 THR A N 1
ATOM 975 C CA . THR A 1 128 ? 14.299 3.354 -14.775 1.00 94.94 128 THR A CA 1
ATOM 976 C C . THR A 1 128 ? 12.884 3.927 -14.727 1.00 94.94 128 THR A C 1
ATOM 978 O O . THR A 1 128 ? 12.378 4.242 -13.648 1.00 94.94 128 THR A O 1
ATOM 981 N N . GLN A 1 129 ? 12.193 3.980 -15.868 1.00 94.31 129 GLN A N 1
ATOM 982 C CA . GLN A 1 129 ? 10.806 4.440 -15.931 1.00 94.31 129 GLN A CA 1
ATOM 983 C C . GLN A 1 129 ? 9.854 3.527 -15.146 1.00 94.31 129 GLN A C 1
ATOM 985 O O . GLN A 1 129 ? 8.957 4.024 -14.461 1.00 94.31 129 GLN A O 1
ATOM 990 N N . ALA A 1 130 ? 10.066 2.209 -15.198 1.00 93.56 130 ALA A N 1
ATOM 991 C CA . ALA A 1 130 ? 9.268 1.245 -14.449 1.00 93.56 130 ALA A CA 1
ATOM 992 C C . ALA A 1 130 ? 9.490 1.380 -12.936 1.00 93.56 130 ALA A C 1
ATOM 994 O O . ALA A 1 130 ? 8.528 1.357 -12.169 1.00 93.56 130 ALA A O 1
ATOM 995 N N . ARG A 1 131 ? 10.741 1.571 -12.4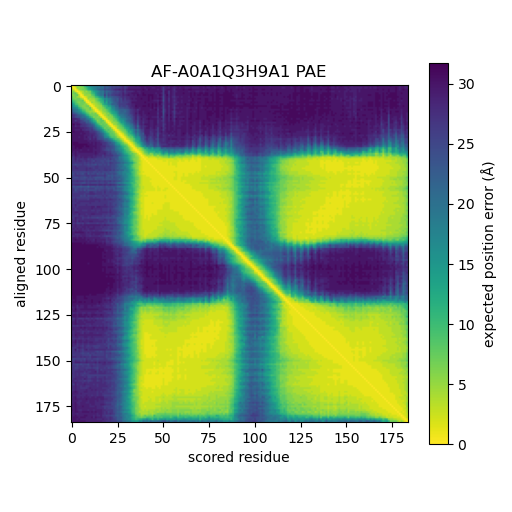93 1.00 93.69 131 ARG A N 1
ATOM 996 C CA . ARG A 1 131 ? 11.061 1.847 -11.082 1.00 93.69 131 ARG A CA 1
ATOM 997 C C . ARG A 1 131 ? 10.366 3.111 -10.597 1.00 93.69 131 ARG A C 1
ATOM 999 O O . ARG A 1 131 ? 9.639 3.041 -9.617 1.00 93.69 131 ARG A O 1
ATOM 1006 N N . SER A 1 132 ? 10.485 4.203 -11.350 1.00 96.44 132 SER A N 1
ATOM 1007 C CA . SER A 1 132 ? 9.817 5.466 -11.026 1.00 96.44 132 SER A CA 1
ATOM 1008 C C . SER A 1 132 ? 8.293 5.313 -10.903 1.00 96.44 132 SER A C 1
ATOM 1010 O O . SER A 1 132 ? 7.703 5.834 -9.961 1.00 96.44 132 SER A O 1
ATOM 1012 N N . ALA A 1 133 ? 7.646 4.557 -11.798 1.00 95.56 133 ALA A N 1
ATOM 1013 C CA . ALA A 1 133 ? 6.207 4.303 -11.704 1.00 95.56 133 ALA A CA 1
ATOM 1014 C C . ALA A 1 133 ? 5.830 3.455 -10.473 1.00 95.56 133 ALA A C 1
ATOM 1016 O O . ALA A 1 133 ? 4.819 3.724 -9.824 1.00 95.56 133 ALA A O 1
ATOM 1017 N N . MET A 1 134 ? 6.642 2.450 -10.127 1.00 94.44 134 MET A N 1
ATOM 1018 C CA . MET A 1 134 ? 6.447 1.657 -8.908 1.00 94.44 134 MET A CA 1
ATOM 1019 C C . MET A 1 134 ? 6.639 2.486 -7.637 1.00 94.44 134 MET A C 1
ATOM 1021 O O . MET A 1 134 ? 5.856 2.330 -6.702 1.00 94.44 134 MET A O 1
ATOM 1025 N N . ASP A 1 135 ? 7.642 3.361 -7.603 1.00 96.00 135 ASP A N 1
ATOM 1026 C CA . ASP A 1 135 ? 7.898 4.241 -6.462 1.00 96.00 135 ASP A CA 1
ATOM 1027 C C . ASP A 1 135 ? 6.753 5.241 -6.276 1.00 96.00 135 ASP A C 1
ATOM 1029 O O . ASP A 1 135 ? 6.231 5.355 -5.172 1.00 96.00 135 ASP A O 1
ATOM 1033 N N . GLY A 1 136 ? 6.228 5.822 -7.361 1.00 97.31 136 GLY A N 1
ATOM 1034 C CA . GLY A 1 13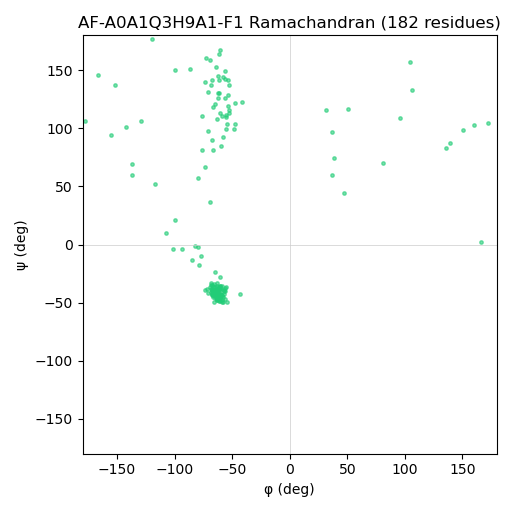6 ? 5.034 6.670 -7.289 1.00 97.31 136 GLY A CA 1
ATOM 1035 C C . GLY A 1 136 ? 3.814 5.962 -6.681 1.00 97.31 136 GLY A C 1
ATOM 1036 O O . GLY A 1 136 ? 3.099 6.546 -5.871 1.00 97.31 136 GLY A O 1
ATOM 1037 N N . MET A 1 137 ? 3.591 4.679 -6.998 1.00 96.94 137 MET A N 1
ATOM 1038 C CA . MET A 1 137 ? 2.503 3.912 -6.372 1.00 96.94 137 MET A CA 1
ATOM 1039 C C . MET A 1 137 ? 2.754 3.644 -4.881 1.00 96.94 137 MET A C 1
ATOM 1041 O O . MET A 1 137 ? 1.800 3.622 -4.104 1.00 96.94 137 MET A O 1
ATOM 1045 N N . ARG A 1 138 ? 4.014 3.440 -4.470 1.00 96.00 138 ARG A N 1
ATOM 1046 C CA . ARG A 1 138 ? 4.389 3.276 -3.052 1.00 96.00 138 ARG A CA 1
ATOM 1047 C C . ARG A 1 138 ? 4.196 4.568 -2.268 1.00 96.00 138 ARG A C 1
ATOM 1049 O O . ARG A 1 138 ? 3.735 4.516 -1.129 1.00 96.00 138 ARG A O 1
ATOM 1056 N N . ASP A 1 139 ? 4.513 5.706 -2.873 1.00 98.00 139 ASP A N 1
ATOM 1057 C CA . ASP A 1 139 ? 4.308 7.019 -2.267 1.00 98.00 139 ASP A CA 1
ATOM 1058 C C . ASP A 1 139 ? 2.815 7.307 -2.084 1.00 98.00 139 ASP A C 1
ATOM 1060 O O . ASP A 1 139 ? 2.398 7.749 -1.010 1.00 98.00 139 ASP A O 1
ATOM 1064 N N . ASN A 1 140 ? 1.996 6.988 -3.092 1.00 98.19 140 ASN A N 1
ATOM 1065 C CA . ASN A 1 140 ? 0.540 7.097 -2.995 1.00 98.19 140 ASN A CA 1
ATOM 1066 C C . ASN A 1 140 ? -0.027 6.177 -1.900 1.00 98.19 140 ASN A C 1
ATOM 1068 O O . ASN A 1 140 ? -0.826 6.632 -1.085 1.00 98.19 140 ASN A O 1
ATOM 1072 N N . ASP A 1 141 ? 0.419 4.915 -1.824 1.00 97.94 141 ASP A N 1
ATOM 1073 C CA . ASP A 1 141 ? 0.007 3.980 -0.763 1.00 97.94 141 ASP A CA 1
ATOM 1074 C C . ASP A 1 141 ? 0.395 4.491 0.632 1.00 97.94 141 ASP A C 1
ATOM 1076 O O . ASP A 1 141 ? -0.421 4.478 1.552 1.00 97.94 141 ASP A O 1
ATOM 1080 N N . THR A 1 142 ? 1.617 5.010 0.776 1.00 97.94 142 THR A N 1
ATOM 1081 C CA . THR A 1 142 ? 2.111 5.579 2.038 1.00 97.94 142 THR A CA 1
ATOM 1082 C C . THR A 1 142 ? 1.271 6.780 2.464 1.00 97.94 142 THR A C 1
ATOM 1084 O O . THR A 1 142 ? 0.869 6.873 3.622 1.00 97.94 142 THR A O 1
ATOM 1087 N N . ARG A 1 143 ? 0.960 7.690 1.533 1.00 98.44 143 ARG A N 1
ATOM 1088 C CA . ARG A 1 143 ? 0.121 8.860 1.813 1.00 98.44 143 ARG A CA 1
ATOM 1089 C C . ARG A 1 143 ? -1.293 8.449 2.219 1.00 98.44 143 ARG A C 1
ATOM 1091 O O . ARG A 1 143 ? -1.781 8.913 3.245 1.00 98.44 143 ARG A O 1
ATOM 1098 N N . ALA A 1 144 ? -1.912 7.546 1.462 1.00 98.25 144 ALA A N 1
ATOM 1099 C CA . ALA A 1 144 ? -3.254 7.054 1.744 1.00 98.25 144 ALA A CA 1
ATOM 1100 C C . ALA A 1 144 ? -3.329 6.342 3.107 1.00 98.25 144 ALA A C 1
ATOM 1102 O O . ALA A 1 144 ? -4.284 6.543 3.856 1.00 98.25 144 ALA A O 1
ATOM 1103 N N . TYR A 1 145 ? -2.300 5.569 3.470 1.00 98.31 145 TYR A N 1
ATOM 1104 C CA . TYR A 1 145 ? -2.221 4.940 4.786 1.00 98.31 145 TYR A CA 1
ATOM 1105 C C . TYR A 1 145 ? -2.030 5.955 5.921 1.00 98.31 145 TYR A C 1
ATOM 1107 O O . TYR A 1 145 ? -2.710 5.862 6.939 1.00 98.31 145 TYR A O 1
ATOM 1115 N N . ASN A 1 146 ? -1.174 6.965 5.746 1.00 98.44 146 ASN A N 1
ATOM 1116 C CA . ASN A 1 146 ? -0.999 8.022 6.748 1.00 98.44 146 ASN A CA 1
ATOM 1117 C C . ASN A 1 146 ? -2.304 8.793 7.004 1.00 98.44 146 ASN A C 1
ATOM 1119 O O . ASN A 1 146 ? -2.609 9.135 8.144 1.00 98.44 146 ASN A O 1
ATOM 1123 N N . GLU A 1 147 ? -3.093 9.047 5.959 1.00 98.12 147 GLU A N 1
ATOM 1124 C CA . GLU A 1 147 ? -4.423 9.645 6.102 1.00 98.12 147 GLU A CA 1
ATOM 1125 C C . GLU A 1 147 ? -5.382 8.704 6.847 1.00 98.12 147 GLU A C 1
ATOM 1127 O O . GLU A 1 147 ? -6.104 9.152 7.737 1.00 98.12 147 GLU A O 1
ATOM 1132 N N . ALA A 1 148 ? -5.350 7.400 6.559 1.00 98.00 148 ALA A N 1
ATOM 1133 C CA . ALA A 1 148 ? -6.146 6.405 7.278 1.00 98.00 148 ALA A CA 1
ATOM 1134 C C . ALA A 1 148 ? -5.835 6.340 8.773 1.00 98.00 148 ALA A C 1
ATOM 1136 O O . ALA A 1 148 ? -6.748 6.183 9.583 1.00 98.00 148 ALA A O 1
ATOM 1137 N N . GLU A 1 149 ? -4.580 6.532 9.175 1.00 97.88 149 GLU A N 1
ATOM 1138 C CA . GLU A 1 149 ? -4.247 6.590 10.596 1.00 97.88 149 GLU A CA 1
ATOM 1139 C C . GLU A 1 149 ? -4.977 7.736 11.319 1.00 97.88 149 GLU A C 1
ATOM 1141 O O . GLU A 1 149 ? -5.285 7.613 12.500 1.00 97.88 149 GLU A O 1
ATOM 1146 N N . THR A 1 150 ? -5.335 8.831 10.645 1.00 98.00 150 THR A N 1
ATOM 1147 C CA . THR A 1 150 ? -6.019 9.961 11.305 1.00 98.00 150 THR A CA 1
ATOM 1148 C C . THR A 1 150 ? -7.412 9.614 11.837 1.00 98.00 150 THR A C 1
ATOM 1150 O O . THR A 1 150 ? -7.870 10.247 12.786 1.00 98.00 150 THR A O 1
ATOM 1153 N N . VAL A 1 151 ? -8.058 8.586 11.277 1.00 97.38 151 VAL A N 1
ATOM 1154 C CA . VAL A 1 151 ? -9.392 8.126 11.694 1.00 97.38 151 VAL A CA 1
ATOM 1155 C C . VAL A 1 151 ? -9.347 6.876 12.576 1.00 97.38 151 VAL A C 1
ATOM 1157 O O . VAL A 1 151 ? -10.389 6.427 13.048 1.00 97.38 151 VAL A O 1
ATOM 1160 N N . MET A 1 152 ? -8.163 6.303 12.813 1.00 98.00 152 MET A N 1
ATOM 1161 C CA . MET A 1 152 ? -7.961 5.093 13.617 1.00 98.00 152 MET A CA 1
ATOM 1162 C C . MET A 1 152 ? -7.494 5.435 15.036 1.00 98.00 152 MET A C 1
ATOM 1164 O O . MET A 1 152 ? -6.773 6.406 15.265 1.00 98.00 152 MET A O 1
ATOM 1168 N N . THR A 1 153 ? -7.850 4.596 16.007 1.00 98.56 153 THR A N 1
ATOM 1169 C CA . THR A 1 153 ? -7.282 4.673 17.364 1.00 98.56 153 THR A CA 1
ATOM 1170 C C . THR A 1 153 ? -5.829 4.182 17.386 1.00 98.56 153 THR A C 1
ATOM 1172 O O . THR A 1 153 ? -5.413 3.422 16.515 1.00 98.56 153 THR A O 1
ATOM 1175 N N . GLU A 1 154 ? -5.045 4.538 18.408 1.00 98.44 154 GLU A N 1
ATOM 1176 C CA . GLU A 1 154 ? -3.652 4.062 18.538 1.00 98.44 154 GLU A CA 1
ATOM 1177 C C . GLU A 1 154 ? -3.532 2.530 18.606 1.00 98.44 154 GLU A C 1
ATOM 1179 O O . GLU A 1 154 ? -2.606 1.942 18.038 1.00 98.44 154 GLU A O 1
ATOM 1184 N N . ALA A 1 155 ? -4.500 1.865 19.246 1.00 98.25 155 ALA A N 1
ATOM 1185 C CA . ALA A 1 155 ? -4.566 0.406 19.281 1.00 98.25 155 ALA A CA 1
ATOM 1186 C C . ALA A 1 155 ? -4.771 -0.173 17.870 1.00 98.25 155 ALA A C 1
ATOM 1188 O O . ALA A 1 155 ? -4.024 -1.055 17.444 1.00 98.25 155 ALA A O 1
ATOM 1189 N N . GLN A 1 156 ? -5.720 0.390 17.114 1.00 98.56 156 GLN A N 1
ATOM 1190 C CA . GLN A 1 156 ? -5.989 0.002 15.728 1.00 98.56 156 GLN A CA 1
ATOM 1191 C C . GLN A 1 156 ? -4.777 0.243 14.822 1.00 98.56 156 GLN A C 1
ATOM 1193 O O . GLN A 1 156 ? -4.433 -0.631 14.032 1.00 98.56 156 GLN A O 1
ATOM 1198 N N . LYS A 1 157 ? -4.090 1.388 14.952 1.00 98.50 157 LYS A N 1
ATOM 1199 C CA . LYS A 1 157 ? -2.860 1.691 14.197 1.00 98.50 157 LYS A CA 1
ATOM 1200 C C . LYS A 1 157 ? -1.781 0.649 14.450 1.00 98.50 157 LYS A C 1
ATOM 1202 O O . LYS A 1 157 ? -1.198 0.115 13.511 1.00 98.50 157 LYS A O 1
ATOM 1207 N N . THR A 1 158 ? -1.530 0.341 15.721 1.00 98.50 158 THR A N 1
ATOM 1208 C CA . THR A 1 158 ? -0.494 -0.618 16.123 1.00 98.50 158 THR A CA 1
ATOM 1209 C C . THR A 1 158 ? -0.752 -1.990 15.505 1.00 98.50 158 THR A C 1
ATOM 1211 O O . THR A 1 158 ? 0.144 -2.570 14.889 1.00 98.50 158 THR A O 1
ATOM 1214 N N . GLN A 1 159 ? -1.988 -2.482 15.597 1.00 98.38 159 GLN A N 1
ATOM 1215 C CA . GLN A 1 159 ? -2.365 -3.771 15.023 1.00 98.38 159 GLN A CA 1
ATOM 1216 C C . GLN A 1 159 ? -2.359 -3.748 13.487 1.00 98.38 159 GLN A C 1
ATOM 1218 O O . GLN A 1 159 ? -1.837 -4.668 12.862 1.00 98.38 159 GLN A O 1
ATOM 1223 N N . ALA A 1 160 ? -2.841 -2.673 12.860 1.00 98.38 160 ALA A N 1
ATOM 1224 C CA . ALA A 1 160 ? -2.814 -2.516 11.407 1.00 98.38 160 ALA A CA 1
ATOM 1225 C C . ALA A 1 160 ? -1.385 -2.537 10.844 1.00 98.38 160 ALA A C 1
ATOM 1227 O O . ALA A 1 160 ? -1.117 -3.235 9.867 1.00 98.38 160 ALA A O 1
ATOM 1228 N N . ARG A 1 161 ? -0.440 -1.835 11.482 1.00 98.31 161 ARG A N 1
ATOM 1229 C CA . ARG A 1 161 ? 0.980 -1.850 11.087 1.00 98.31 161 ARG A CA 1
ATOM 1230 C C . ARG A 1 161 ? 1.586 -3.248 11.184 1.00 98.31 161 ARG A C 1
ATOM 1232 O O . ARG A 1 161 ? 2.370 -3.631 10.310 1.00 98.31 161 ARG A O 1
ATOM 1239 N N . ALA A 1 162 ? 1.218 -4.014 12.212 1.00 98.19 162 ALA A N 1
ATOM 1240 C CA . ALA A 1 162 ? 1.655 -5.399 12.361 1.00 98.19 162 ALA A CA 1
ATOM 1241 C C . ALA A 1 162 ? 1.133 -6.274 11.208 1.00 98.19 162 ALA A C 1
ATOM 1243 O O . ALA A 1 162 ? 1.925 -6.958 10.560 1.00 98.19 162 ALA A O 1
ATOM 1244 N N . LEU A 1 163 ? -0.160 -6.171 10.881 1.00 97.94 163 LEU A N 1
ATOM 1245 C CA . LEU A 1 163 ? -0.785 -6.900 9.770 1.00 97.94 163 LEU A CA 1
ATOM 1246 C C . LEU A 1 163 ? -0.157 -6.546 8.412 1.00 97.94 163 LEU A C 1
ATOM 1248 O O . LEU A 1 163 ? 0.183 -7.427 7.625 1.00 97.94 163 LEU A O 1
ATOM 1252 N N . ILE A 1 164 ? 0.084 -5.259 8.151 1.00 97.19 164 ILE A N 1
ATOM 1253 C CA . ILE A 1 164 ? 0.740 -4.802 6.915 1.00 97.19 164 ILE A CA 1
ATOM 1254 C C . ILE A 1 164 ? 2.174 -5.336 6.824 1.00 97.19 164 ILE A C 1
ATOM 1256 O O . ILE A 1 164 ? 2.616 -5.771 5.758 1.00 97.19 164 ILE A O 1
ATOM 1260 N N . THR A 1 165 ? 2.917 -5.320 7.933 1.00 97.00 165 THR A N 1
ATOM 1261 C CA . THR A 1 165 ? 4.285 -5.858 7.982 1.00 97.00 165 THR A CA 1
ATOM 1262 C C . THR A 1 165 ? 4.291 -7.357 7.690 1.00 97.00 165 THR A C 1
ATOM 1264 O O . THR A 1 165 ? 5.081 -7.810 6.857 1.00 97.00 165 THR A O 1
ATOM 1267 N N . GLN A 1 166 ? 3.359 -8.098 8.293 1.00 96.31 166 GLN A N 1
ATOM 1268 C CA . GLN A 1 166 ? 3.183 -9.530 8.076 1.00 96.31 166 GLN A CA 1
ATOM 1269 C C . GLN A 1 166 ? 2.857 -9.859 6.611 1.00 96.31 166 GLN A C 1
ATOM 1271 O O . GLN A 1 166 ? 3.495 -10.736 6.029 1.00 96.31 166 GLN A O 1
ATOM 1276 N N . GLU A 1 167 ? 1.928 -9.139 5.973 1.00 94.62 167 GLU A N 1
ATOM 1277 C CA . GLU A 1 167 ? 1.582 -9.363 4.558 1.00 94.62 167 GLU A CA 1
ATOM 1278 C C . GLU A 1 167 ? 2.787 -9.089 3.638 1.00 94.62 167 GLU A C 1
ATOM 1280 O O . GLU A 1 167 ? 3.087 -9.856 2.713 1.00 94.62 167 GLU A O 1
ATOM 1285 N N . ARG A 1 168 ? 3.547 -8.020 3.922 1.00 92.12 168 ARG A N 1
ATOM 1286 C CA . ARG A 1 168 ? 4.778 -7.693 3.183 1.00 92.12 168 ARG A CA 1
ATOM 1287 C C . ARG A 1 168 ? 5.836 -8.785 3.342 1.00 92.12 168 ARG A C 1
ATOM 1289 O O . ARG A 1 168 ? 6.526 -9.101 2.373 1.00 92.12 168 ARG A O 1
ATOM 1296 N N . GLU A 1 169 ? 5.985 -9.357 4.532 1.00 94.25 169 GLU A N 1
ATOM 1297 C CA . GLU A 1 169 ? 6.890 -10.481 4.797 1.00 94.25 169 GLU A CA 1
ATOM 1298 C C . GLU A 1 169 ? 6.471 -11.753 4.072 1.00 94.25 169 GLU A C 1
ATOM 1300 O O . GLU A 1 169 ? 7.286 -12.347 3.361 1.00 94.25 169 GLU A O 1
ATOM 1305 N N . ALA A 1 170 ? 5.197 -12.128 4.182 1.00 92.06 170 ALA A N 1
ATOM 1306 C CA . ALA A 1 170 ? 4.646 -13.309 3.530 1.00 92.06 170 ALA A CA 1
ATOM 1307 C C . ALA A 1 170 ? 4.878 -13.264 2.014 1.00 92.06 170 ALA A C 1
ATOM 1309 O O . ALA A 1 170 ? 5.253 -14.260 1.390 1.00 92.06 170 ALA A O 1
ATOM 1310 N N . MET A 1 171 ? 4.726 -12.091 1.402 1.00 89.25 171 MET A N 1
ATOM 1311 C CA . MET A 1 171 ? 5.015 -11.927 -0.015 1.00 89.25 171 MET A CA 1
ATOM 1312 C C . MET A 1 171 ? 6.508 -11.991 -0.344 1.00 89.25 171 MET A C 1
ATOM 1314 O O . MET A 1 171 ? 6.863 -12.638 -1.331 1.00 89.25 171 MET A O 1
ATOM 1318 N N . ARG A 1 172 ? 7.390 -11.368 0.456 1.00 89.88 172 ARG A N 1
ATOM 1319 C CA . ARG A 1 172 ? 8.847 -11.491 0.252 1.00 89.88 172 ARG A CA 1
ATOM 1320 C C . ARG A 1 172 ? 9.270 -12.957 0.265 1.00 89.88 172 ARG A C 1
ATOM 1322 O O . ARG A 1 172 ? 9.925 -13.401 -0.674 1.00 89.88 172 ARG A O 1
ATOM 1329 N N . GLN A 1 173 ? 8.790 -13.723 1.242 1.00 91.88 173 GLN A N 1
ATOM 1330 C CA . GLN A 1 173 ? 9.044 -15.161 1.341 1.00 91.88 173 GLN A CA 1
ATOM 1331 C C . GLN A 1 173 ? 8.519 -15.926 0.117 1.00 91.88 173 GLN A C 1
ATOM 1333 O O . GLN A 1 173 ? 9.233 -16.756 -0.447 1.00 91.88 173 GLN A O 1
ATOM 1338 N N . ARG A 1 174 ? 7.304 -15.620 -0.365 1.00 88.75 174 ARG A N 1
ATOM 1339 C CA . ARG A 1 174 ? 6.763 -16.215 -1.605 1.00 88.75 174 ARG A CA 1
ATOM 1340 C C . ARG A 1 174 ? 7.633 -15.890 -2.824 1.00 88.75 174 ARG A C 1
ATOM 1342 O O . ARG A 1 174 ? 7.893 -16.771 -3.641 1.00 88.75 174 ARG A O 1
ATOM 1349 N N . HIS A 1 175 ? 8.099 -14.648 -2.957 1.00 84.75 175 HIS A N 1
ATOM 1350 C CA . HIS A 1 175 ? 9.004 -14.234 -4.033 1.00 84.75 175 HIS A CA 1
ATOM 1351 C C . HIS A 1 175 ? 10.354 -14.953 -3.963 1.00 84.75 175 HIS A C 1
ATOM 1353 O O . HIS A 1 175 ? 10.847 -15.429 -4.986 1.00 84.75 175 HIS A O 1
ATOM 1359 N N . GLU A 1 176 ? 10.938 -15.073 -2.775 1.00 89.06 176 GLU A N 1
ATOM 1360 C CA . GLU A 1 176 ? 12.184 -15.807 -2.557 1.00 89.06 176 GLU A CA 1
ATOM 1361 C C . GLU A 1 176 ? 12.031 -17.292 -2.888 1.00 89.06 176 GLU A C 1
ATOM 1363 O O . GLU A 1 176 ? 12.848 -17.832 -3.635 1.00 89.06 176 GLU A O 1
ATOM 1368 N N . ALA A 1 177 ? 10.949 -17.931 -2.437 1.00 89.69 177 ALA A N 1
ATOM 1369 C CA . ALA A 1 177 ? 10.648 -19.322 -2.760 1.00 89.69 177 ALA A CA 1
ATOM 1370 C C . ALA A 1 177 ? 10.512 -19.538 -4.277 1.00 89.69 177 ALA A C 1
ATOM 1372 O O . ALA A 1 177 ? 11.110 -20.463 -4.830 1.00 89.69 177 ALA A O 1
ATOM 1373 N N . MET A 1 178 ? 9.804 -18.647 -4.983 1.00 86.19 178 MET A N 1
ATOM 1374 C CA . MET A 1 178 ? 9.701 -18.704 -6.446 1.00 86.19 178 MET A CA 1
ATOM 1375 C C . MET A 1 178 ? 11.056 -18.508 -7.140 1.00 86.19 178 MET A C 1
ATOM 1377 O O . MET A 1 178 ? 11.332 -19.170 -8.142 1.00 86.19 178 MET A O 1
ATOM 1381 N N . ARG A 1 179 ? 11.925 -17.623 -6.630 1.00 85.56 179 ARG A N 1
ATOM 1382 C CA . ARG A 1 179 ? 13.284 -17.442 -7.171 1.00 85.56 179 ARG A CA 1
ATOM 1383 C C . ARG A 1 179 ? 14.142 -18.689 -6.975 1.00 85.56 179 ARG A C 1
ATOM 1385 O O . ARG A 1 179 ? 14.816 -19.095 -7.916 1.00 85.56 179 ARG A O 1
ATOM 1392 N N . GLN A 1 180 ? 14.084 -19.312 -5.799 1.00 88.25 180 GLN A N 1
ATOM 1393 C CA . GLN A 1 180 ? 14.814 -20.549 -5.510 1.00 88.25 180 GLN A CA 1
ATOM 1394 C C . GLN A 1 180 ? 14.338 -21.714 -6.388 1.00 88.25 180 GLN A C 1
ATOM 1396 O O . GLN A 1 180 ? 15.166 -22.475 -6.877 1.00 88.25 180 GLN A O 1
ATOM 1401 N N . GLN A 1 181 ? 13.030 -21.826 -6.645 1.00 83.38 181 GLN A N 1
ATOM 1402 C CA . GLN A 1 181 ? 12.480 -22.841 -7.553 1.00 83.38 181 GLN A CA 1
ATOM 1403 C C . GLN A 1 181 ? 12.922 -22.645 -9.009 1.00 83.38 181 GLN A C 1
ATOM 1405 O O . GLN A 1 181 ? 13.148 -23.627 -9.701 1.00 83.38 181 GLN A O 1
ATOM 1410 N N . ARG A 1 182 ? 13.055 -21.398 -9.484 1.00 76.50 182 ARG A N 1
ATOM 1411 C CA . ARG A 1 182 ? 13.497 -21.099 -10.864 1.00 76.50 182 ARG A CA 1
ATOM 1412 C C . ARG A 1 182 ? 15.011 -21.208 -11.072 1.00 76.50 182 ARG A C 1
ATOM 1414 O O . ARG A 1 182 ? 15.449 -21.220 -12.217 1.00 76.50 182 ARG A O 1
ATOM 1421 N N . GLY A 1 183 ? 15.793 -21.200 -9.992 1.00 72.50 183 GLY A N 1
ATOM 1422 C CA . GLY A 1 183 ? 17.254 -21.316 -10.023 1.00 72.50 183 GLY A CA 1
ATOM 1423 C C . GLY A 1 183 ? 17.790 -22.742 -9.854 1.00 72.50 183 GLY A C 1
ATOM 1424 O O . GLY A 1 183 ? 19.004 -22.919 -9.917 1.00 72.50 183 GLY A O 1
ATOM 1425 N N . ARG A 1 184 ? 16.914 -23.727 -9.615 1.00 52.41 184 ARG A N 1
ATOM 1426 C CA . ARG A 1 184 ? 17.225 -25.165 -9.608 1.00 52.41 184 ARG A CA 1
ATOM 1427 C C . ARG A 1 184 ? 16.909 -25.767 -10.971 1.00 52.41 184 ARG A C 1
ATOM 1429 O O . ARG A 1 184 ? 17.678 -26.654 -11.391 1.00 52.41 184 ARG A O 1
#

Solvent-accessible surface area (backbone atoms only — not comparable to full-atom values): 11816 Å² total; per-residue (Å²): 137,86,88,80,86,88,88,80,90,82,82,87,82,82,80,81,76,75,82,77,75,72,72,78,75,75,71,72,78,80,76,82,69,83,62,80,85,75,83,77,50,61,53,57,51,46,64,73,39,30,76,84,54,65,56,49,72,68,53,48,55,53,49,53,53,50,46,54,48,51,53,59,71,36,44,64,40,52,49,53,46,58,71,62,48,74,79,74,89,82,86,82,77,78,75,74,94,81,86,80,96,71,82,89,73,86,74,93,70,95,61,87,69,83,66,49,73,71,52,51,54,55,50,52,51,44,51,51,54,43,49,52,36,52,50,52,45,51,51,50,41,52,52,54,42,59,57,51,47,75,77,45,53,75,69,40,45,55,52,45,53,51,51,45,50,48,54,55,47,55,48,50,53,52,52,51,53,53,51,55,64,75,74,107

Sequence (184 aa):
MSWKMMPLWMCLAFPAAAFAQSASTERPPEAARRGPPVMKSSLAVVLEHRTELALSTEQVAWLEQREQQLQQENAPLKQKLEELRPPRGGEGRRPPPGEGMGPPMGGRMGGTGSESAPDRVAMEERMTQARSAMDGMRDNDTRAYNEAETVMTEAQKTQARALITQEREAMRQRHEAMRQQRGR

Secondary structure (DSSP, 8-state):
------------------------------TT--SPPPPPPHHHHHHHTTTTTT--HHHHHHHHHHHHHHHHHHHHHHHHHHHTSPP-S-SS-PPPS-S-----------------HHHHHHHHHHHHHHHHHHHHHHHHHHHHHHHHHTTS-HHHHHHHHHHHHHHHHHHHHHHHHHHHHHT-

Foldseek 3Di:
DDDDDDDDDDDDDDDPPDPPVPPPPPPPPPPPPPDQDDDDFLLNLCLVCCVVLVPDPVLNVVSVVLVVVLCVQLVVLVVLLVVLDDPPPDPDDPPPPDDDDDDPDDDDPPDDDPCDPVNVVVNVVSVVSNVVSVVSSVVSSVVSVVVSVVVGDPSSNVVSVVSSVVSVVVSVVVVVVVVVVVVD

Radius of gyration: 28.72 Å; Cα contacts (8 Å, |Δi|>4): 62; chains: 1; bounding box: 78×53×92 Å

pLDDT: mean 76.17, std 23.78, range [36.38, 98.69]